Protein 1N00 (pdb70)

InterPro domains:
  IPR001464 Annexin [PR00196] (24-46)
  IPR001464 Annexin [PR00196] (64-80)
  IPR001464 Annexin [PR00196] (91-112)
  IPR001464 Annexin [PR00196] (253-273)
  IPR001464 Annexin [PR00196] (297-310)
  IPR009118 Annexin D, plant [PR01814] (118-132)
  IPR009118 Annexin D, plant [PR01814] (160-180)
  IPR009118 Annexin D, plant [PR01814] (225-243)
  IPR018252 Annexin repeat, conserved site [PS00223] (257-309)
  IPR018502 Annexin repeat [PF00191] (15-78)
  IPR018502 Annexin repeat [PF00191] (87-151)
  IPR018502 Annexin repeat [PF00191] (170-230)
  IPR018502 Annexin repeat [PF00191] (244-309)
  IPR018502 Annexin repeat [PS51897] (10-81)
  IPR018502 Annexin repeat [PS51897] (82-153)
  IPR018502 Annexin repeat [PS51897] (165-236)
  IPR018502 Annexin repeat [PS51897] (240-311)
  IPR018502 Annexin repeat [SM00335] (27-79)
  IPR018502 Annexin repeat [SM00335] (99-151)
  IPR018502 Annexin repeat [SM00335] (182-230)

Structure (mmCIF, N/CA/C/O backbone):
data_1N00
#
_entry.id   1N00
#
_cell.length_a   61.049
_cell.length_b   61.049
_cell.length_c   215.355
_cell.angle_alpha   90.00
_cell.angle_beta   90.00
_cell.angle_gamma   120.00
#
_symmetry.space_group_name_H-M   'P 31 1 2'
#
loop_
_entity.id
_entity.type
_entity.pdbx_description
1 polymer 'annexin Gh1'
2 non-polymer 'SULFATE ION'
3 water water
#
loop_
_atom_site.group_PDB
_atom_site.id
_atom_site.type_symbol
_atom_site.label_atom_id
_atom_site.label_alt_id
_atom_site.label_comp_id
_atom_site.label_asym_id
_atom_site.label_entity_id
_atom_site.label_seq_id
_atom_site.pdbx_PDB_ins_code
_atom_site.Cartn_x
_atom_site.Cartn_y
_atom_site.Cartn_z
_atom_site.occupancy
_atom_site.B_iso_or_equiv
_atom_site.auth_seq_id
_atom_site.auth_comp_id
_atom_site.auth_asym_id
_atom_site.auth_atom_id
_atom_site.pdbx_PDB_model_num
ATOM 1 N N . HIS A 1 4 ? 60.294 2.310 38.890 1.00 90.81 4 HIS A N 1
ATOM 2 C CA . HIS A 1 4 ? 59.187 2.644 37.940 1.00 90.47 4 HIS A CA 1
ATOM 3 C C . HIS A 1 4 ? 57.880 3.185 38.581 1.00 88.65 4 HIS A C 1
ATOM 4 O O . HIS A 1 4 ? 57.304 4.161 38.072 1.00 89.34 4 HIS A O 1
ATOM 11 N N . HIS A 1 5 ? 57.416 2.587 39.684 1.00 84.86 5 HIS A N 1
ATOM 12 C CA . HIS A 1 5 ? 56.172 3.064 40.292 1.00 79.69 5 HIS A CA 1
ATOM 13 C C . HIS A 1 5 ? 56.284 4.373 41.066 1.00 74.80 5 HIS A C 1
ATOM 14 O O . HIS A 1 5 ? 57.302 4.666 41.702 1.00 71.62 5 HIS A O 1
ATOM 21 N N . HIS A 1 6 ? 55.198 5.142 41.008 1.00 68.07 6 HIS A N 1
ATOM 22 C CA . HIS A 1 6 ? 55.125 6.465 41.617 1.00 63.80 6 HIS A CA 1
ATOM 23 C C . HIS A 1 6 ? 54.480 6.585 43.019 1.00 60.02 6 HIS A C 1
ATOM 24 O O . HIS A 1 6 ? 54.533 7.661 43.619 1.00 57.56 6 HIS A O 1
ATOM 31 N N . ALA A 1 7 ? 53.872 5.502 43.519 1.00 53.83 7 ALA A N 1
ATOM 32 C CA . ALA A 1 7 ? 53.214 5.518 44.830 1.00 52.87 7 ALA A CA 1
ATOM 33 C C . ALA A 1 7 ? 54.190 5.097 45.940 1.00 52.74 7 ALA A C 1
ATOM 34 O O . ALA A 1 7 ? 55.179 4.400 45.657 1.00 50.56 7 ALA A O 1
ATOM 36 N N . THR A 1 8 ? 53.930 5.515 47.184 1.00 46.01 8 THR A N 1
ATOM 37 C CA . THR A 1 8 ? 54.815 5.125 48.268 1.00 44.55 8 THR A CA 1
ATOM 38 C C . THR A 1 8 ? 54.229 4.057 49.138 1.00 46.41 8 THR A C 1
ATOM 39 O O . THR A 1 8 ? 54.959 3.412 49.909 1.00 44.60 8 THR A O 1
ATOM 43 N N . LEU A 1 9 ? 52.909 3.881 49.087 1.00 45.79 9 LEU A N 1
ATOM 44 C CA . LEU A 1 9 ? 52.336 2.829 49.909 1.00 45.24 9 LEU A CA 1
ATOM 45 C C . LEU A 1 9 ? 53.101 1.519 49.660 1.00 45.39 9 LEU A C 1
ATOM 46 O O . LEU A 1 9 ? 53.497 1.224 48.540 1.00 44.90 9 LEU A O 1
ATOM 51 N N . THR A 1 10 ? 53.322 0.742 50.702 1.00 46.16 10 THR A N 1
ATOM 52 C CA . THR A 1 10 ? 53.989 -0.539 50.541 1.00 49.95 10 THR A CA 1
ATOM 53 C C . THR A 1 10 ? 53.037 -1.549 51.139 1.00 53.40 10 THR A C 1
ATOM 54 O O . THR A 1 10 ? 52.521 -1.337 52.240 1.00 54.81 10 THR A O 1
ATOM 58 N N . VAL A 1 11 ? 52.801 -2.636 50.408 1.00 54.62 11 VAL A N 1
ATOM 59 C CA . VAL A 1 11 ? 51.922 -3.702 50.834 1.00 59.76 11 VAL A CA 1
ATOM 60 C C . VAL A 1 11 ? 52.727 -4.994 51.016 1.00 63.72 11 VAL A C 1
ATOM 61 O O . VAL A 1 11 ? 53.676 -5.256 50.273 1.00 69.15 11 VAL A O 1
ATOM 65 N N . PRO A 1 12 ? 52.360 -5.833 51.994 1.00 65.75 12 PRO A N 1
ATOM 66 C CA . PRO A 1 12 ? 53.161 -7.055 52.127 1.00 68.29 12 PRO A CA 1
ATOM 67 C C . PRO A 1 12 ? 53.001 -7.952 50.905 1.00 71.10 12 PRO A C 1
ATOM 68 O O . PRO A 1 12 ? 51.920 -8.014 50.311 1.00 70.05 12 PRO A O 1
ATOM 72 N N . THR A 1 13 ? 54.077 -8.635 50.526 1.00 73.06 13 THR A N 1
ATOM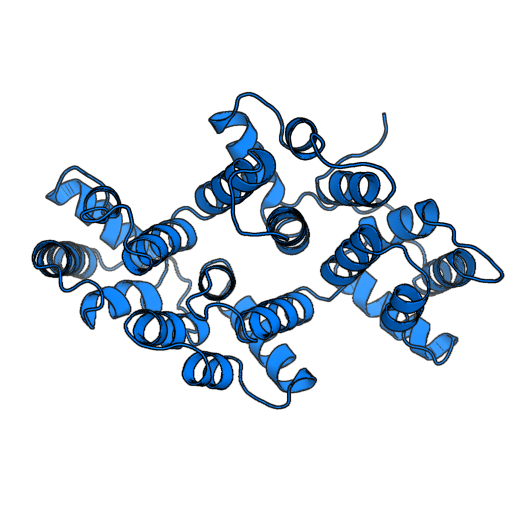 73 C CA . THR A 1 13 ? 54.003 -9.537 49.395 1.00 75.28 13 THR A CA 1
ATOM 74 C C . THR A 1 13 ? 52.876 -10.532 49.699 1.00 74.63 13 THR A C 1
ATOM 75 O O . THR A 1 13 ? 52.178 -10.972 48.798 1.00 75.55 13 THR A O 1
ATOM 79 N N . THR A 1 14 ? 52.667 -10.844 50.975 1.00 74.77 14 THR A N 1
ATOM 80 C CA . THR A 1 14 ? 51.583 -11.749 51.376 1.00 75.38 14 THR A CA 1
ATOM 81 C C . THR A 1 14 ? 50.578 -10.950 52.176 1.00 75.01 14 THR A C 1
ATOM 82 O O . THR A 1 14 ? 50.979 -10.267 53.108 1.00 78.81 14 THR A O 1
ATOM 86 N N . VAL A 1 15 ? 49.289 -11.041 51.854 1.00 73.47 15 VAL A N 1
ATOM 87 C CA . VAL A 1 15 ? 48.272 -10.274 52.592 1.00 72.65 15 VAL A CA 1
ATOM 88 C C . VAL A 1 15 ? 47.302 -11.157 53.391 1.00 73.16 15 VAL A C 1
ATOM 89 O O . VAL A 1 15 ? 46.599 -11.984 52.816 1.00 76.00 15 VAL A O 1
ATOM 93 N N . PRO A 1 16 ? 47.239 -10.974 54.728 1.00 72.43 16 PRO A N 1
ATOM 94 C CA . PRO A 1 16 ? 46.375 -11.723 55.660 1.00 69.85 16 PRO A CA 1
ATOM 95 C C . PRO A 1 16 ? 44.895 -11.616 55.370 1.00 70.92 16 PRO A C 1
ATOM 96 O O . PRO A 1 16 ? 44.441 -10.618 54.811 1.00 72.34 16 PRO A O 1
ATOM 100 N N . SER A 1 17 ? 44.125 -12.624 55.769 1.00 69.43 17 SER A N 1
ATOM 101 C CA . SER A 1 17 ? 42.695 -12.589 55.484 1.00 68.63 17 SER A CA 1
ATOM 102 C C . SER A 1 17 ? 42.072 -11.387 56.133 1.00 68.98 17 SER A C 1
ATOM 103 O O . SER A 1 17 ? 42.417 -11.032 57.258 1.00 69.55 17 SER A O 1
ATOM 106 N N . VAL A 1 18 ? 41.164 -10.744 55.422 1.00 66.02 18 VAL A N 1
ATOM 107 C CA . VAL A 1 18 ? 40.502 -9.594 55.986 1.00 67.54 18 VAL A CA 1
ATOM 108 C C . VAL A 1 18 ? 39.984 -9.972 57.399 1.00 68.75 18 VAL A C 1
ATOM 109 O O . VAL A 1 18 ? 40.014 -9.171 58.338 1.00 68.16 18 VAL A O 1
ATOM 113 N N . SER A 1 19 ? 39.526 -11.208 57.544 1.00 69.52 19 SER A N 1
ATOM 114 C CA . SER A 1 19 ? 39.003 -11.690 58.825 1.00 70.52 19 SER A CA 1
ATOM 115 C C . SER A 1 19 ? 40.075 -11.588 59.918 1.00 67.85 19 SER A C 1
ATOM 116 O O . SER A 1 19 ? 39.792 -11.275 61.067 1.00 67.29 19 SER A O 1
ATOM 119 N N . GLU A 1 20 ? 41.309 -11.868 59.532 1.00 66.54 20 GLU A N 1
ATOM 120 C CA . GLU A 1 20 ? 42.445 -11.815 60.436 1.00 66.86 20 GLU A CA 1
ATOM 121 C C . GLU A 1 20 ? 42.765 -10.350 60.786 1.00 64.00 20 GLU A C 1
ATOM 122 O O . GLU A 1 20 ? 42.950 -10.011 61.958 1.00 61.86 20 GLU A O 1
ATOM 128 N N . ASP A 1 21 ? 42.812 -9.489 59.768 1.00 59.23 21 ASP A N 1
ATOM 129 C CA . ASP A 1 21 ? 43.082 -8.076 59.990 1.00 57.65 21 ASP A CA 1
ATOM 130 C C . ASP A 1 21 ? 42.073 -7.556 60.994 1.00 56.45 21 ASP A C 1
ATOM 131 O O . ASP A 1 21 ? 42.430 -6.894 61.963 1.00 55.93 21 ASP A O 1
ATOM 136 N N . CYS A 1 22 ? 40.815 -7.891 60.772 1.00 55.39 22 CYS A N 1
ATOM 137 C CA . CYS A 1 22 ? 39.759 -7.454 61.653 1.00 58.46 22 CYS A CA 1
ATOM 138 C C . CYS A 1 22 ? 40.003 -7.921 63.081 1.00 59.82 22 CYS A C 1
ATOM 139 O O . CYS A 1 22 ? 39.792 -7.169 64.034 1.00 63.82 22 CYS A O 1
ATOM 142 N N . GLU A 1 23 ? 40.456 -9.160 63.221 1.00 57.84 23 GLU A N 1
ATOM 143 C CA . GLU A 1 23 ? 40.717 -9.725 64.525 1.00 55.67 23 GLU A CA 1
ATOM 144 C C . GLU A 1 23 ? 41.831 -8.947 65.208 1.00 54.17 23 GLU A C 1
ATOM 145 O O . GLU A 1 23 ? 41.709 -8.580 66.372 1.00 53.80 23 GLU A O 1
ATOM 147 N N . GLN A 1 24 ? 42.920 -8.706 64.488 1.00 52.06 24 GLN A N 1
ATOM 148 C CA . GLN A 1 24 ? 44.024 -7.959 65.045 1.00 51.97 24 GLN A CA 1
ATOM 149 C C . GLN A 1 24 ? 43.623 -6.501 65.317 1.00 51.56 24 GLN A C 1
ATOM 150 O O . GLN A 1 24 ? 43.947 -5.923 66.360 1.00 48.70 24 GLN A O 1
ATOM 156 N N . LEU A 1 25 ? 42.889 -5.906 64.390 1.00 50.38 25 LEU A N 1
ATOM 157 C CA . LEU A 1 25 ? 42.442 -4.536 64.611 1.00 51.00 25 LEU A CA 1
ATOM 158 C C . LEU A 1 25 ? 41.518 -4.441 65.831 1.00 50.55 25 LEU A C 1
ATOM 159 O O . LEU A 1 25 ? 41.712 -3.581 66.691 1.00 52.42 25 LEU A O 1
ATOM 164 N N . ARG A 1 26 ? 40.509 -5.297 65.922 1.00 53.41 26 ARG A N 1
ATOM 165 C CA . ARG A 1 26 ? 39.612 -5.237 67.084 1.00 55.53 26 ARG A CA 1
ATOM 166 C C . ARG A 1 26 ? 40.435 -5.385 68.381 1.00 56.72 26 ARG A C 1
ATOM 167 O O . ARG A 1 26 ? 40.142 -4.751 69.393 1.00 56.47 26 ARG A O 1
ATOM 175 N N . LYS A 1 27 ? 41.466 -6.223 68.325 1.00 53.42 27 LYS A N 1
ATOM 176 C CA . LYS A 1 27 ? 42.308 -6.475 69.477 1.00 53.92 27 LYS A CA 1
ATOM 177 C C . LYS A 1 27 ? 43.114 -5.227 69.877 1.00 52.20 27 LYS A C 1
ATOM 178 O O . LYS A 1 27 ? 43.304 -4.942 71.045 1.00 53.19 27 LYS A O 1
ATOM 184 N N . ALA A 1 28 ? 43.590 -4.490 68.892 1.00 51.62 28 ALA A N 1
ATOM 185 C CA . ALA A 1 28 ? 44.385 -3.294 69.128 1.00 50.22 28 ALA A CA 1
ATOM 186 C C . ALA A 1 28 ? 43.680 -2.187 69.926 1.00 51.94 28 ALA A C 1
ATOM 187 O O . ALA A 1 28 ? 44.315 -1.211 70.388 1.00 49.55 28 ALA A O 1
ATOM 189 N N . PHE A 1 29 ? 42.371 -2.310 70.077 1.00 51.49 29 PHE A N 1
ATOM 190 C CA . PHE A 1 29 ? 41.684 -1.312 70.856 1.00 51.25 29 PHE A CA 1
ATOM 191 C C . PHE A 1 29 ? 40.626 -1.976 71.716 1.00 51.99 29 PHE A C 1
ATOM 192 O O . PHE A 1 29 ? 39.605 -1.406 72.030 1.00 52.87 29 PHE A O 1
ATOM 200 N N . SER A 1 30 ? 40.907 -3.210 72.109 1.00 52.57 30 SER A N 1
ATOM 201 C CA . SER A 1 30 ? 40.032 -3.963 73.008 1.00 53.81 30 SER A CA 1
ATOM 202 C C . SER A 1 30 ? 40.515 -3.629 74.430 1.00 55.37 30 SER A C 1
ATOM 203 O O . SER A 1 30 ? 41.606 -3.079 74.593 1.00 52.87 30 SER A O 1
ATOM 206 N N . GLY A 1 31 ? 39.716 -3.955 75.447 1.00 52.90 31 GLY A N 1
ATOM 207 C CA . GLY A 1 31 ? 40.131 -3.700 76.815 1.00 52.54 31 GLY A CA 1
ATOM 208 C C . GLY A 1 31 ? 40.423 -2.239 77.111 1.00 53.20 31 GLY A C 1
ATOM 209 O O . GLY A 1 31 ? 39.742 -1.339 76.627 1.00 53.13 31 GLY A O 1
ATOM 210 N N . TRP A 1 32 ? 41.429 -1.989 77.926 1.00 53.40 32 TRP A N 1
ATOM 211 C CA . TRP A 1 32 ? 41.777 -0.623 78.243 1.00 52.90 32 TRP A CA 1
ATOM 212 C C . TRP A 1 32 ? 43.098 -0.356 77.558 1.00 51.05 32 TRP A C 1
ATOM 213 O O . TRP A 1 32 ? 44.019 -1.182 77.618 1.00 43.62 32 TRP A O 1
ATOM 224 N N . GLY A 1 33 ? 43.192 0.818 76.939 1.00 45.14 33 GLY A N 1
ATOM 225 C CA . GLY A 1 33 ? 44.389 1.169 76.233 1.00 42.66 33 GLY A CA 1
ATOM 226 C C . GLY A 1 33 ? 44.274 0.754 74.775 1.00 43.09 33 GLY A C 1
ATOM 227 O O . GLY A 1 33 ? 43.312 0.081 74.353 1.00 41.02 33 GLY A O 1
ATOM 228 N N . THR A 1 34 ? 45.297 1.115 74.013 1.00 40.28 34 THR A N 1
ATOM 229 C CA . THR A 1 34 ? 45.337 0.837 72.601 1.00 41.17 34 THR A CA 1
ATOM 230 C C . THR A 1 34 ? 46.702 0.394 72.143 1.00 47.94 34 THR A C 1
ATOM 231 O O . THR A 1 34 ? 47.712 0.693 72.796 1.00 46.89 34 THR A O 1
ATOM 235 N N . ASN A 1 35 ? 46.737 -0.343 71.034 1.00 49.15 35 ASN A N 1
ATOM 236 C CA . ASN A 1 35 ? 48.015 -0.803 70.469 1.00 49.02 35 ASN A CA 1
ATOM 237 C C . ASN A 1 35 ? 48.140 -0.109 69.110 1.00 47.95 35 ASN A C 1
ATOM 238 O O . ASN A 1 35 ? 47.702 -0.647 68.059 1.00 46.86 35 ASN A O 1
ATOM 243 N N . GLU A 1 36 ? 48.704 1.094 69.132 1.00 43.95 36 GLU A N 1
ATOM 244 C CA . GLU A 1 36 ? 48.865 1.884 67.912 1.00 43.83 36 GLU A CA 1
ATOM 245 C C . GLU A 1 36 ? 49.846 1.229 66.885 1.00 45.30 36 GLU A C 1
ATOM 246 O O . GLU A 1 36 ? 49.678 1.350 65.669 1.00 42.83 36 GLU A O 1
ATOM 252 N N . GLY A 1 37 ? 50.867 0.535 67.367 1.00 42.79 37 GLY A N 1
ATOM 253 C CA . GLY A 1 37 ? 51.813 -0.069 66.436 1.00 42.86 37 GLY A CA 1
ATOM 254 C C . GLY A 1 37 ? 51.109 -1.089 65.565 1.00 43.50 37 GLY A C 1
ATOM 255 O O . GLY A 1 37 ? 51.411 -1.220 64.380 1.00 43.07 37 GLY A O 1
ATOM 256 N N . LEU A 1 38 ? 50.155 -1.810 66.148 1.00 43.22 38 LEU A N 1
ATOM 257 C CA . LEU A 1 38 ? 49.439 -2.814 65.375 1.00 44.61 38 LEU A CA 1
ATOM 258 C C . LEU A 1 38 ? 48.490 -2.172 64.325 1.00 47.53 38 LEU A C 1
ATOM 259 O O . LEU A 1 38 ? 48.429 -2.622 63.163 1.00 51.15 38 LEU A O 1
ATOM 264 N N . ILE A 1 39 ? 47.795 -1.109 64.711 1.00 42.41 39 ILE A N 1
ATOM 265 C CA . ILE A 1 39 ? 46.897 -0.406 63.797 1.00 42.32 39 ILE A CA 1
ATOM 266 C C . ILE A 1 39 ? 47.674 0.177 62.603 1.00 44.54 39 ILE A C 1
ATOM 267 O O . ILE A 1 39 ? 47.242 0.064 61.451 1.00 44.07 39 ILE A O 1
ATOM 272 N N . ILE A 1 40 ? 48.821 0.790 62.888 1.00 44.41 40 ILE A N 1
ATOM 273 C CA . ILE A 1 40 ? 49.678 1.379 61.872 1.00 44.36 40 ILE A CA 1
ATOM 274 C C . ILE A 1 40 ? 50.177 0.316 60.913 1.00 45.44 40 ILE A C 1
ATOM 275 O O . ILE A 1 40 ? 50.198 0.496 59.699 1.00 46.52 40 ILE A O 1
ATOM 280 N N . ASP A 1 41 ? 50.596 -0.793 61.483 1.00 49.84 41 ASP A N 1
ATOM 281 C CA . ASP A 1 41 ? 5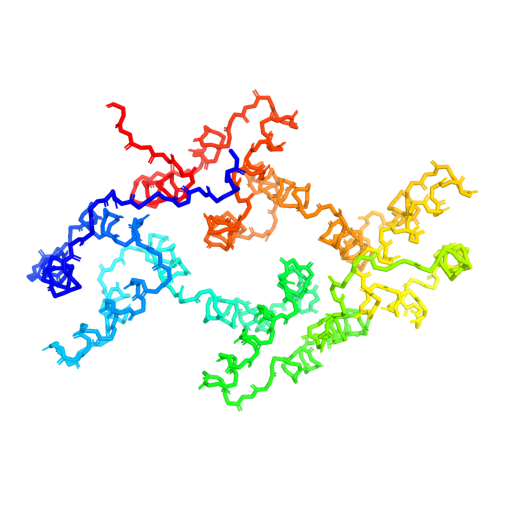1.131 -1.901 60.724 1.00 49.59 41 ASP A CA 1
ATOM 282 C C . ASP A 1 41 ? 50.170 -2.552 59.748 1.00 47.07 41 ASP A C 1
ATOM 283 O O . ASP A 1 41 ? 50.577 -2.897 58.664 1.00 45.04 41 ASP A O 1
ATOM 288 N N . ILE A 1 42 ? 48.917 -2.738 60.155 1.00 46.60 42 ILE A N 1
ATOM 289 C CA . ILE A 1 42 ? 47.900 -3.289 59.283 1.00 44.95 42 ILE A CA 1
ATOM 290 C C . ILE A 1 42 ? 47.380 -2.192 58.312 1.00 46.21 42 ILE A C 1
ATOM 291 O O . ILE A 1 42 ? 47.639 -2.268 57.110 1.00 47.87 42 ILE A O 1
ATOM 296 N N . LEU A 1 43 ? 46.693 -1.162 58.821 1.00 45.66 43 LEU A N 1
ATOM 297 C CA . LEU A 1 43 ? 46.168 -0.102 57.937 1.00 44.87 43 LEU A CA 1
ATOM 298 C C . LEU A 1 43 ? 47.172 0.677 57.071 1.00 47.29 43 LEU A C 1
ATOM 299 O O . LEU A 1 43 ? 46.839 1.070 55.941 1.00 50.68 43 LEU A O 1
ATOM 304 N N . GLY A 1 44 ? 48.374 0.940 57.585 1.00 45.35 44 GLY A N 1
ATOM 305 C CA . GLY A 1 44 ? 49.365 1.661 56.806 1.00 42.04 44 GLY A CA 1
ATOM 306 C C . GLY A 1 44 ? 49.951 0.856 55.639 1.00 44.95 44 GLY A C 1
ATOM 307 O O . GLY A 1 44 ? 50.724 1.376 54.821 1.00 41.54 44 GLY A O 1
ATOM 308 N N . HIS A 1 45 ? 49.575 -0.419 55.547 1.00 45.78 45 HIS A N 1
ATOM 309 C CA . HIS A 1 45 ? 50.074 -1.301 54.484 1.00 44.51 45 HIS A CA 1
ATOM 310 C C . HIS A 1 45 ? 48.994 -2.085 53.740 1.00 47.86 45 HIS A C 1
ATOM 311 O O . HIS A 1 45 ? 49.200 -3.243 53.388 1.00 44.27 45 HIS A O 1
ATOM 318 N N . ARG A 1 46 ? 47.841 -1.443 53.531 1.00 48.93 46 ARG A N 1
ATOM 319 C CA . ARG A 1 46 ? 46.701 -2.025 52.838 1.00 47.51 46 ARG A CA 1
ATOM 320 C C . ARG A 1 46 ? 46.186 -0.985 51.848 1.00 48.24 46 ARG A C 1
ATOM 321 O O . ARG A 1 46 ? 46.097 0.219 52.172 1.00 46.47 46 ARG A O 1
ATOM 329 N N . ASN A 1 47 ? 45.862 -1.449 50.640 1.00 44.00 47 ASN A N 1
ATOM 330 C CA . ASN A 1 47 ? 45.372 -0.558 49.601 1.00 43.75 47 ASN A CA 1
ATOM 331 C C . ASN A 1 47 ? 43.902 -0.246 49.790 1.00 41.51 47 ASN A C 1
ATOM 332 O O . ASN A 1 47 ? 43.265 -0.770 50.681 1.00 39.70 47 ASN A O 1
ATOM 337 N N . ALA A 1 48 ? 43.361 0.626 48.945 1.00 47.19 48 ALA A N 1
ATOM 338 C CA . ALA A 1 48 ? 41.957 0.998 49.087 1.00 43.89 48 ALA A CA 1
ATOM 339 C C . ALA A 1 48 ? 41.044 -0.203 49.105 1.00 45.46 48 ALA A C 1
ATOM 340 O O . ALA A 1 48 ? 40.201 -0.339 50.009 1.00 45.68 48 ALA A O 1
ATOM 342 N N . GLU A 1 49 ? 41.198 -1.101 48.138 1.00 47.05 49 GLU A N 1
ATOM 343 C CA . GLU A 1 49 ? 40.303 -2.249 48.123 1.00 49.04 49 GLU A CA 1
ATOM 344 C C . GLU A 1 49 ? 40.381 -3.011 49.420 1.00 47.00 49 GLU A C 1
ATOM 345 O O . GLU A 1 49 ? 39.355 -3.338 50.026 1.00 49.20 49 GLU A O 1
ATOM 351 N N . GLN A 1 50 ? 41.598 -3.299 49.862 1.00 50.08 50 GLN A N 1
ATOM 352 C CA . GLN A 1 50 ? 41.760 -4.040 51.106 1.00 50.46 50 GLN A CA 1
ATOM 353 C C . GLN A 1 50 ? 41.126 -3.295 52.280 1.00 50.19 50 GLN A C 1
ATOM 354 O O . GLN A 1 50 ? 40.394 -3.883 53.097 1.00 52.76 50 GLN A O 1
ATOM 360 N N . ARG A 1 51 ? 41.353 -1.988 52.330 1.00 49.31 51 ARG A N 1
ATOM 361 C CA . ARG A 1 51 ? 40.821 -1.194 53.428 1.00 49.09 51 ARG A CA 1
ATOM 362 C C . ARG A 1 51 ? 39.320 -1.184 53.405 1.00 48.77 51 ARG A C 1
ATOM 363 O O . ARG A 1 51 ? 38.659 -1.235 54.440 1.00 49.40 51 ARG A O 1
ATOM 371 N N . ASN A 1 52 ? 38.757 -1.093 52.215 1.00 50.98 52 ASN A N 1
ATOM 372 C CA . ASN A 1 52 ? 37.308 -1.113 52.136 1.00 50.77 52 ASN A CA 1
ATOM 373 C C . ASN A 1 52 ? 36.804 -2.490 52.593 1.00 48.46 52 ASN A C 1
ATOM 374 O O . ASN A 1 52 ? 35.843 -2.589 53.335 1.00 49.71 52 ASN A O 1
ATOM 379 N N . LEU A 1 53 ? 37.458 -3.560 52.172 1.00 53.06 53 LEU A N 1
ATOM 380 C CA . LEU A 1 53 ? 36.969 -4.888 52.577 1.00 53.50 53 LEU A CA 1
ATOM 381 C C . LEU A 1 53 ? 37.049 -4.988 54.092 1.00 53.34 53 LEU A C 1
ATOM 382 O O . LEU A 1 53 ? 36.110 -5.422 54.750 1.00 53.41 53 LEU A O 1
ATOM 387 N N . ILE A 1 54 ? 38.167 -4.539 54.644 1.00 52.78 54 ILE A N 1
ATOM 388 C CA . ILE A 1 54 ? 38.352 -4.608 56.081 1.00 54.66 54 ILE A CA 1
ATOM 389 C C . ILE A 1 54 ? 37.227 -3.927 56.832 1.00 53.72 54 ILE A C 1
ATOM 390 O O . ILE A 1 54 ? 36.667 -4.510 57.760 1.00 54.21 54 ILE A O 1
ATOM 395 N N . ARG A 1 55 ? 36.897 -2.703 56.434 1.00 52.31 55 ARG A N 1
ATOM 396 C CA . ARG A 1 55 ? 35.831 -1.972 57.100 1.00 52.31 55 ARG A CA 1
ATOM 397 C C . ARG A 1 55 ? 34.493 -2.712 56.989 1.00 55.10 55 ARG A C 1
ATOM 398 O O . ARG A 1 55 ? 33.739 -2.805 57.959 1.00 53.33 55 ARG A O 1
ATOM 406 N N . LYS A 1 56 ? 34.213 -3.252 55.806 1.00 56.39 56 LYS A N 1
ATOM 407 C CA . LYS A 1 56 ? 32.975 -4.005 55.570 1.00 60.59 56 LYS A CA 1
ATOM 408 C C . LYS A 1 56 ? 32.959 -5.325 56.381 1.00 59.19 56 LYS A C 1
ATOM 409 O O . LYS A 1 56 ? 31.972 -5.648 57.031 1.00 59.15 56 LYS A O 1
ATOM 415 N N . THR A 1 57 ? 34.046 -6.085 56.343 1.00 57.27 57 THR A N 1
ATOM 416 C CA . THR A 1 57 ? 34.097 -7.317 57.112 1.00 60.82 57 THR A CA 1
ATOM 417 C C . THR A 1 57 ? 33.942 -7.015 58.638 1.00 63.61 57 THR A C 1
ATOM 418 O O . THR A 1 57 ? 33.313 -7.776 59.381 1.00 62.28 57 THR A O 1
ATOM 422 N N . TYR A 1 58 ? 34.512 -5.893 59.084 1.00 63.12 58 TYR A N 1
ATOM 423 C CA . TYR A 1 58 ? 34.472 -5.503 60.478 1.00 61.98 58 TYR A CA 1
ATOM 424 C C . TYR A 1 58 ? 33.066 -5.273 60.962 1.00 63.34 58 TYR A C 1
ATOM 425 O O . TYR A 1 58 ? 32.631 -5.852 61.955 1.00 61.71 58 TYR A O 1
ATOM 434 N N . ALA A 1 59 ? 32.367 -4.377 60.278 1.00 65.86 59 ALA A N 1
ATOM 435 C CA . ALA A 1 59 ? 31.002 -4.044 60.641 1.00 66.86 59 ALA A CA 1
ATOM 436 C C . ALA A 1 59 ? 30.091 -5.268 60.610 1.00 68.20 59 ALA A C 1
ATOM 437 O O . ALA A 1 59 ? 29.143 -5.365 61.399 1.00 69.16 59 ALA A O 1
ATOM 439 N N . GLU A 1 60 ? 30.381 -6.199 59.706 1.00 70.04 60 GLU A N 1
ATOM 440 C CA . GLU A 1 60 ? 29.596 -7.430 59.596 1.00 72.31 60 GLU A CA 1
ATOM 441 C C . GLU A 1 60 ? 29.893 -8.285 60.812 1.00 73.79 60 GLU A C 1
ATOM 442 O O . GLU A 1 60 ? 28.986 -8.730 61.523 1.00 75.69 60 GLU A O 1
ATOM 448 N N . THR A 1 61 ? 31.178 -8.516 61.042 1.00 74.07 61 THR A N 1
ATOM 449 C CA . THR A 1 61 ? 31.599 -9.330 62.158 1.00 73.12 61 THR A CA 1
ATOM 450 C C . THR A 1 61 ? 31.222 -8.759 63.506 1.00 73.04 61 THR A C 1
ATOM 451 O O . THR A 1 61 ? 30.638 -9.454 64.334 1.00 76.03 61 THR A O 1
ATOM 455 N N . TYR A 1 62 ? 31.548 -7.496 63.740 1.00 71.96 62 TYR A N 1
ATOM 456 C CA . TYR A 1 62 ? 31.297 -6.906 65.050 1.00 70.01 62 TYR A CA 1
ATOM 457 C C . TYR A 1 62 ? 30.100 -5.976 65.204 1.00 70.11 62 TYR A C 1
ATOM 458 O O . TYR A 1 62 ? 29.834 -5.501 66.292 1.00 69.22 62 TYR A O 1
ATOM 467 N N . GLY A 1 63 ? 29.381 -5.720 64.117 1.00 72.01 63 GLY A N 1
ATOM 468 C CA . GLY A 1 63 ? 28.215 -4.850 64.190 1.00 71.06 63 GLY A CA 1
ATOM 469 C C . GLY A 1 63 ? 28.511 -3.396 64.499 1.00 71.51 63 GLY A C 1
ATOM 470 O O . GLY A 1 63 ? 27.605 -2.617 64.788 1.00 70.98 63 GLY A O 1
ATOM 471 N N . GLU A 1 64 ? 29.778 -3.016 64.404 1.00 70.84 64 GLU A N 1
ATOM 472 C CA . GLU A 1 64 ? 30.195 -1.648 64.703 1.00 70.29 64 GLU A CA 1
ATOM 473 C C . GLU A 1 64 ? 31.078 -1.102 63.595 1.00 65.47 64 GLU A C 1
ATOM 474 O O . GLU A 1 64 ? 31.820 -1.840 62.961 1.00 65.01 64 GLU A O 1
ATOM 480 N N . ASP A 1 65 ? 31.000 0.198 63.376 1.00 60.98 65 ASP A N 1
ATOM 481 C CA . ASP A 1 65 ? 31.804 0.831 62.343 1.00 58.07 65 ASP A CA 1
ATOM 482 C C . ASP A 1 65 ? 33.241 0.999 62.847 1.00 55.41 65 ASP A C 1
ATOM 483 O O . ASP A 1 65 ? 33.496 1.660 63.850 1.00 57.24 65 ASP A O 1
ATOM 488 N N . LEU A 1 66 ? 34.168 0.389 62.130 1.00 54.69 66 LEU A N 1
ATOM 489 C CA . LEU A 1 66 ? 35.586 0.404 62.475 1.00 54.84 66 LEU A CA 1
ATOM 490 C C . LEU A 1 66 ? 36.206 1.805 62.639 1.00 52.92 66 LEU A C 1
ATOM 491 O O . LEU A 1 66 ? 36.906 2.057 63.621 1.00 47.84 66 LEU A O 1
ATOM 496 N N . LEU A 1 67 ? 35.953 2.709 61.698 1.00 52.33 67 LEU A N 1
ATOM 497 C CA . LEU A 1 67 ? 36.520 4.051 61.780 1.00 50.82 67 LEU A CA 1
ATOM 498 C C . LEU A 1 67 ? 35.952 4.793 62.955 1.00 49.21 67 LEU A C 1
ATOM 499 O O . LEU A 1 67 ? 36.651 5.587 63.588 1.00 45.46 67 LEU A O 1
ATOM 504 N N . LYS A 1 68 ? 34.678 4.526 63.246 1.00 50.51 68 LYS A N 1
ATOM 505 C CA . LYS A 1 68 ? 34.011 5.164 64.359 1.00 48.16 68 LYS A CA 1
ATOM 506 C C . LYS A 1 68 ? 34.619 4.680 65.645 1.00 47.22 68 LYS A C 1
ATOM 507 O O . LYS A 1 68 ? 34.871 5.463 66.564 1.00 48.01 68 LYS A O 1
ATOM 513 N N . ALA A 1 69 ? 34.849 3.382 65.735 1.00 45.47 69 ALA A N 1
ATOM 514 C CA . ALA A 1 69 ? 35.471 2.853 66.925 1.00 45.85 69 ALA A CA 1
ATOM 515 C C . ALA A 1 69 ? 36.801 3.598 67.139 1.00 49.65 69 ALA A C 1
ATOM 516 O O . ALA A 1 69 ? 37.072 4.202 68.201 1.00 51.95 69 ALA A O 1
ATOM 518 N N . LEU A 1 70 ? 37.622 3.564 66.107 1.00 44.76 70 LEU A N 1
ATOM 519 C CA . LEU A 1 70 ? 38.917 4.199 66.173 1.00 47.51 70 LEU A CA 1
ATOM 520 C C . LEU A 1 70 ? 38.873 5.658 66.615 1.00 46.57 70 LEU A C 1
ATOM 521 O O . LEU A 1 70 ? 39.744 6.113 67.337 1.00 42.74 70 LEU A O 1
ATOM 526 N N . ASP A 1 71 ? 37.879 6.397 66.155 1.00 46.39 71 ASP A N 1
ATOM 527 C CA . ASP A 1 71 ? 37.792 7.788 66.537 1.00 50.45 71 ASP A CA 1
ATOM 528 C C . ASP A 1 71 ? 37.479 7.954 68.015 1.00 51.95 71 ASP A C 1
ATOM 529 O O . ASP A 1 71 ? 37.754 8.994 68.595 1.00 54.03 71 ASP A O 1
ATOM 534 N N . LYS A 1 72 ? 36.909 6.933 68.643 1.00 50.12 72 LYS A N 1
ATOM 535 C CA . LYS A 1 72 ? 36.642 7.048 70.068 1.00 52.67 72 LYS A CA 1
ATOM 536 C C . LYS A 1 72 ? 37.846 6.648 70.919 1.00 51.12 72 LYS A C 1
ATOM 537 O O . LYS A 1 72 ? 37.887 6.919 72.095 1.00 52.74 72 LYS A O 1
ATOM 543 N N . GLU A 1 73 ? 38.833 6.009 70.322 1.00 50.79 73 GLU A N 1
ATOM 544 C CA . GLU A 1 73 ? 39.974 5.493 71.081 1.00 48.61 73 GLU A CA 1
ATOM 545 C C . GLU A 1 73 ? 41.338 6.170 70.936 1.00 45.81 73 GLU A C 1
ATOM 546 O O . GLU A 1 73 ? 42.134 6.227 71.886 1.00 45.36 73 GLU A O 1
ATOM 552 N N . LEU A 1 74 ? 41.592 6.731 69.767 1.00 42.31 74 LEU A N 1
ATOM 553 C CA . LEU A 1 74 ? 42.924 7.243 69.472 1.00 39.84 74 LEU A CA 1
ATOM 554 C C . LEU A 1 74 ? 43.285 8.657 69.815 1.00 39.65 74 LEU A C 1
ATOM 555 O O . LEU A 1 74 ? 42.406 9.499 70.003 1.00 40.49 74 LEU A O 1
ATOM 560 N N . SER A 1 75 ? 44.589 8.933 69.861 1.00 37.51 7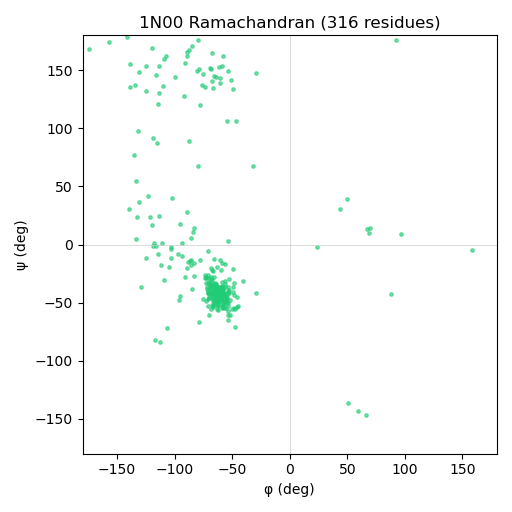5 SER A N 1
ATOM 561 C CA . SER A 1 75 ? 45.036 10.304 70.129 1.00 39.27 75 SER A CA 1
ATOM 562 C C . SER A 1 75 ? 44.718 11.228 68.944 1.00 39.57 75 SER A C 1
ATOM 563 O O . SER A 1 75 ? 44.713 10.803 67.776 1.00 41.76 75 SER A O 1
ATOM 566 N N . ASN A 1 76 ? 44.516 12.502 69.235 1.00 41.60 76 ASN A N 1
ATOM 567 C CA . ASN A 1 76 ? 44.096 13.482 68.210 1.00 42.03 76 ASN A CA 1
ATOM 568 C C . ASN A 1 76 ? 44.788 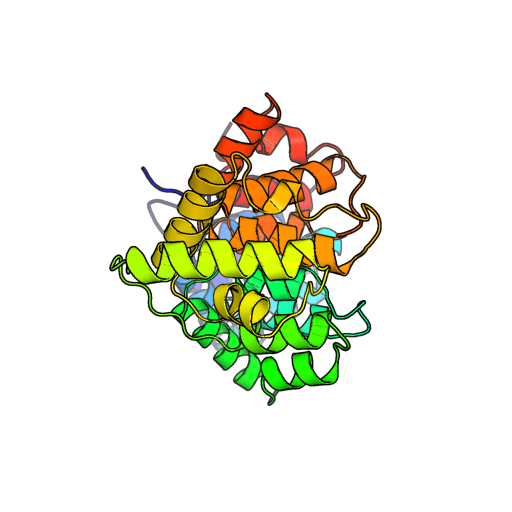13.564 66.860 1.00 40.51 76 ASN A C 1
ATOM 569 O O . ASN A 1 76 ? 44.186 13.233 65.845 1.00 41.12 76 ASN A O 1
ATOM 574 N N . ASP A 1 77 ? 46.024 14.052 66.825 1.00 40.47 77 ASP A N 1
ATOM 575 C CA . ASP A 1 77 ? 46.745 14.177 65.577 1.00 41.21 77 ASP A CA 1
ATOM 576 C C . ASP A 1 77 ? 46.813 12.807 64.882 1.00 42.19 77 ASP A C 1
ATOM 577 O O . ASP A 1 77 ? 46.541 12.697 63.696 1.00 40.86 77 ASP A O 1
ATOM 582 N N . PHE A 1 78 ? 47.119 11.751 65.640 1.00 41.83 78 PHE A N 1
ATOM 583 C CA . PHE A 1 78 ? 47.205 10.409 65.071 1.00 39.55 78 PHE A CA 1
ATOM 584 C C . PHE A 1 78 ? 45.885 9.912 64.445 1.00 40.23 78 PHE A C 1
ATOM 585 O O . PHE A 1 78 ? 45.879 9.362 63.333 1.00 42.15 78 PHE A O 1
ATOM 593 N N . GLU A 1 79 ? 44.782 10.084 65.170 1.00 38.43 79 GLU A N 1
ATOM 594 C CA . GLU A 1 79 ? 43.474 9.621 64.737 1.00 39.71 79 GLU A CA 1
ATOM 595 C C . GLU A 1 79 ? 43.075 10.281 63.407 1.00 38.43 79 GLU A C 1
ATOM 596 O O . GLU A 1 79 ? 42.500 9.641 62.521 1.00 35.97 79 GLU A O 1
ATOM 602 N N . ARG A 1 80 ? 43.373 11.566 63.298 1.00 35.32 80 ARG A N 1
ATOM 603 C CA . ARG A 1 80 ? 43.070 12.339 62.120 1.00 41.62 80 ARG A CA 1
ATOM 604 C C . ARG A 1 80 ? 43.860 11.821 60.899 1.00 42.57 80 ARG A C 1
ATOM 605 O O . ARG A 1 80 ? 43.336 11.788 59.800 1.00 43.02 80 ARG A O 1
ATOM 613 N N . LEU A 1 81 ? 45.098 11.401 61.115 1.00 40.18 81 LEU A N 1
ATOM 614 C CA . LEU A 1 81 ? 45.940 10.877 60.039 1.00 37.55 81 LEU A CA 1
ATOM 615 C C . LEU A 1 81 ? 45.393 9.476 59.657 1.00 40.54 81 LEU A C 1
ATOM 616 O O . LEU A 1 81 ? 45.250 9.149 58.469 1.00 37.16 81 LEU A O 1
ATOM 621 N N . VAL A 1 82 ? 45.159 8.645 60.668 1.00 35.90 82 VAL A N 1
ATOM 622 C CA . VAL A 1 82 ? 44.611 7.301 60.482 1.00 41.94 82 VAL A CA 1
ATOM 623 C C . VAL A 1 82 ? 43.275 7.363 59.762 1.00 43.12 82 VAL A C 1
ATOM 624 O O . VAL A 1 82 ? 43.048 6.611 58.839 1.00 45.84 82 VAL A O 1
ATOM 628 N N . LEU A 1 83 ? 42.374 8.242 60.193 1.00 45.88 83 LEU A N 1
ATOM 629 C CA . LEU A 1 83 ? 41.087 8.308 59.518 1.00 44.43 83 LEU A CA 1
ATOM 630 C C . LEU A 1 83 ? 41.165 8.890 58.105 1.00 42.13 83 LEU A C 1
ATOM 631 O O . LEU A 1 83 ? 40.588 8.313 57.179 1.00 43.53 83 LEU A O 1
ATOM 636 N N . LEU A 1 84 ? 41.878 9.990 57.913 1.00 38.90 84 LEU A N 1
ATOM 637 C CA . LEU A 1 84 ? 41.916 10.581 56.578 1.00 39.19 84 LEU A CA 1
ATOM 638 C C . LEU A 1 84 ? 42.578 9.599 55.620 1.00 42.60 84 LEU A C 1
ATOM 639 O O . LEU A 1 84 ? 42.191 9.507 54.468 1.00 41.41 84 LEU A O 1
ATOM 644 N N . TRP A 1 85 ? 43.574 8.851 56.110 1.00 42.71 85 TRP A N 1
ATOM 645 C CA . TRP A 1 85 ? 44.232 7.845 55.277 1.00 40.24 85 TRP A CA 1
ATOM 646 C C . TRP A 1 85 ? 43.345 6.639 54.964 1.00 41.21 85 TRP A C 1
ATOM 647 O O . TRP A 1 85 ? 43.303 6.158 53.828 1.00 35.88 85 TRP A O 1
ATOM 658 N N . ALA A 1 86 ? 42.672 6.141 55.995 1.00 39.68 86 ALA A N 1
ATOM 659 C CA . ALA A 1 86 ? 41.894 4.904 55.876 1.00 41.02 86 ALA A CA 1
ATOM 660 C C . ALA A 1 86 ? 40.772 4.883 54.848 1.00 38.62 86 ALA A C 1
ATOM 661 O O . ALA A 1 86 ? 40.491 3.854 54.220 1.00 33.22 86 ALA A O 1
ATOM 663 N N . LEU A 1 87 ? 40.116 6.028 54.726 1.00 36.15 87 LEU A N 1
ATOM 664 C CA . LEU A 1 87 ? 39.012 6.237 53.802 1.00 35.05 87 LEU A CA 1
ATOM 665 C C . LEU A 1 87 ? 39.361 5.862 52.352 1.00 39.99 87 LEU A C 1
ATOM 666 O O . LEU A 1 87 ? 40.553 5.936 51.899 1.00 32.86 87 LEU A O 1
ATOM 671 N N . ASP A 1 88 ? 38.342 5.421 51.614 1.00 35.68 88 ASP A N 1
ATOM 672 C CA . ASP A 1 88 ? 38.596 5.127 50.213 1.00 39.25 88 ASP A CA 1
ATOM 673 C C . ASP A 1 88 ? 38.958 6.460 49.610 1.00 36.52 88 ASP A C 1
ATOM 674 O O . ASP A 1 88 ? 38.383 7.444 50.003 1.00 37.95 88 ASP A O 1
ATOM 679 N N . PRO A 1 89 ? 39.896 6.507 48.630 1.00 37.01 89 PRO A N 1
ATOM 680 C CA . PRO A 1 89 ? 40.225 7.817 48.075 1.00 34.29 89 PRO A CA 1
ATOM 681 C C . PRO A 1 89 ? 39.046 8.677 47.674 1.00 37.59 89 PRO A C 1
ATOM 682 O O . PRO A 1 89 ? 39.114 9.860 47.834 1.00 29.98 89 PRO A O 1
ATOM 686 N N . ALA A 1 90 ? 37.948 8.091 47.210 1.00 36.18 90 ALA A N 1
ATOM 687 C CA . ALA A 1 90 ? 36.809 8.913 46.822 1.00 40.46 90 ALA A CA 1
ATOM 688 C C . ALA A 1 90 ? 36.151 9.520 48.083 1.00 38.17 90 ALA A C 1
ATOM 689 O O . ALA A 1 90 ? 35.802 10.747 48.115 1.00 35.83 90 ALA A O 1
ATOM 691 N N . GLU A 1 91 ? 36.035 8.709 49.132 1.00 36.95 91 GLU A N 1
ATOM 692 C CA . GLU A 1 91 ? 35.438 9.211 50.400 1.00 38.75 91 GLU A CA 1
ATOM 693 C C . GLU A 1 91 ? 36.300 10.300 51.017 1.00 40.49 91 GLU A C 1
ATOM 694 O O . GLU A 1 91 ? 35.774 11.307 51.510 1.00 35.13 91 GLU A O 1
ATOM 700 N N . ARG A 1 92 ? 37.623 10.084 50.966 1.00 39.23 92 ARG A N 1
ATOM 701 C CA . ARG A 1 92 ? 38.604 11.041 51.493 1.00 39.79 92 ARG A CA 1
ATOM 702 C C . ARG A 1 92 ? 38.408 12.400 50.819 1.00 37.36 92 ARG A C 1
ATOM 703 O O . ARG A 1 92 ? 38.324 13.409 51.510 1.00 36.35 92 ARG A O 1
ATOM 711 N N . ASP A 1 93 ? 38.386 12.421 49.470 1.00 32.91 93 ASP A N 1
ATOM 712 C CA . ASP A 1 93 ? 38.203 13.664 48.724 1.00 34.79 93 ASP A CA 1
ATOM 713 C C . ASP A 1 93 ? 36.885 14.346 49.120 1.00 31.88 93 ASP A C 1
ATOM 714 O O . ASP A 1 93 ? 36.854 15.534 49.441 1.00 34.97 93 ASP A O 1
ATOM 719 N N . ALA A 1 94 ? 35.794 13.591 49.025 1.00 32.09 94 ALA A N 1
ATOM 720 C CA . ALA A 1 94 ? 34.510 14.131 49.468 1.00 34.90 94 ALA A CA 1
ATOM 721 C C . ALA A 1 94 ? 34.715 14.819 50.815 1.00 32.75 94 ALA A C 1
ATOM 722 O O . ALA A 1 94 ? 34.397 15.984 50.966 1.00 33.32 94 ALA A O 1
ATOM 724 N N . LEU A 1 95 ? 35.307 14.129 51.790 1.00 37.64 95 LEU A N 1
ATOM 725 C CA . LEU A 1 95 ? 35.443 14.747 53.116 1.00 36.33 95 LEU A CA 1
ATOM 726 C C . LEU A 1 95 ? 36.271 16.009 53.144 1.00 40.02 95 LEU A C 1
ATOM 727 O O . LEU A 1 95 ? 35.894 16.988 53.804 1.00 38.77 95 LEU A O 1
ATOM 732 N N . LEU A 1 96 ? 37.402 16.028 52.409 1.00 40.77 96 LEU A N 1
ATOM 733 C CA . LEU A 1 96 ? 38.247 17.224 52.400 1.00 35.98 96 LEU A CA 1
ATOM 734 C C . LEU A 1 96 ? 37.547 18.381 51.685 1.00 35.72 96 LEU A C 1
ATOM 735 O O . LEU A 1 96 ? 37.768 19.568 52.006 1.00 36.92 96 LEU A O 1
ATOM 740 N N . ALA A 1 97 ? 36.797 18.057 50.623 1.00 34.41 97 ALA A N 1
ATOM 741 C CA . ALA A 1 97 ? 36.100 19.146 49.893 1.00 35.81 97 ALA A CA 1
ATOM 742 C C . ALA A 1 97 ? 34.992 19.713 50.796 1.00 30.60 97 ALA A C 1
ATOM 743 O O . ALA A 1 97 ? 34.702 20.883 50.806 1.00 37.41 97 ALA A O 1
ATOM 745 N N . ASN A 1 98 ? 34.373 18.857 51.563 1.00 35.53 98 ASN A N 1
ATOM 746 C CA . ASN A 1 98 ? 33.291 19.357 52.406 1.00 40.13 98 ASN A CA 1
ATOM 747 C C . ASN A 1 98 ? 33.855 20.318 53.450 1.00 45.16 98 ASN A C 1
ATOM 748 O O . ASN A 1 98 ? 33.362 21.447 53.588 1.00 43.89 98 ASN A O 1
ATOM 753 N N . GLU A 1 99 ? 34.911 19.880 54.151 1.00 44.92 99 GLU A N 1
ATOM 754 C CA . GLU A 1 99 ? 35.564 20.714 55.173 1.00 43.29 99 GLU A CA 1
ATOM 755 C C . GLU A 1 99 ? 35.954 22.034 54.591 1.00 41.94 99 GLU A C 1
ATOM 756 O O . GLU A 1 99 ? 35.848 23.075 55.223 1.00 44.45 99 GLU A O 1
ATOM 762 N N . ALA A 1 100 ? 36.438 21.992 53.364 1.00 44.16 100 ALA A N 1
ATOM 763 C CA . ALA A 1 100 ? 36.917 23.190 52.727 1.00 42.41 100 ALA A CA 1
ATOM 764 C C . ALA A 1 100 ? 35.810 24.195 52.388 1.00 46.19 100 ALA A C 1
ATOM 765 O O . ALA A 1 100 ? 36.082 25.381 52.142 1.00 46.51 100 ALA A O 1
ATOM 767 N N . THR A 1 101 ? 34.567 23.729 52.324 1.00 48.25 101 THR A N 1
ATOM 768 C CA . THR A 1 101 ? 33.451 24.651 52.039 1.00 49.83 101 THR A CA 1
ATOM 769 C C . THR A 1 101 ? 32.949 25.197 53.377 1.00 51.57 101 THR A C 1
ATOM 770 O O . THR A 1 101 ? 32.300 26.224 53.417 1.00 50.01 101 THR A O 1
ATOM 774 N N . LYS A 1 102 ? 33.253 24.506 54.472 1.00 52.97 102 LYS A N 1
ATOM 775 C CA . LYS A 1 102 ? 32.767 24.932 55.773 1.00 59.31 102 LYS A CA 1
ATOM 776 C C . LYS A 1 102 ? 33.517 26.101 56.338 1.00 64.43 102 LYS A C 1
ATOM 777 O O . LYS A 1 102 ? 34.721 26.143 56.228 1.00 64.83 102 LYS A O 1
ATOM 783 N N . ARG A 1 103 ? 32.780 27.047 56.916 1.00 70.89 103 ARG A N 1
ATOM 784 C CA . ARG A 1 103 ? 33.302 28.251 57.577 1.00 78.83 103 ARG A CA 1
ATOM 785 C C . ARG A 1 103 ? 34.695 28.733 57.140 1.00 82.41 103 ARG A C 1
ATOM 786 O O . ARG A 1 103 ? 35.173 29.764 57.628 1.00 82.84 103 ARG A O 1
ATOM 794 N N . TRP A 1 104 ? 35.322 27.990 56.222 1.00 84.34 104 TRP A N 1
ATOM 795 C CA . TRP A 1 104 ? 36.679 28.241 55.729 1.00 86.31 104 TRP A CA 1
ATOM 796 C C . TRP A 1 104 ? 36.726 29.110 54.509 1.00 87.03 104 TRP A C 1
ATOM 797 O O . TRP A 1 104 ? 36.066 28.807 53.520 1.00 86.16 104 TRP A O 1
ATOM 808 N N . THR A 1 105 ? 37.544 30.163 54.606 1.00 89.34 105 THR A N 1
ATOM 809 C CA . THR A 1 105 ? 37.760 31.178 53.565 1.00 90.40 105 THR A CA 1
ATOM 810 C C . THR A 1 105 ? 37.624 30.594 52.179 1.00 90.62 105 THR A C 1
ATOM 811 O O . THR A 1 105 ? 38.596 30.521 51.415 1.00 90.74 105 THR A O 1
ATOM 815 N N . SER A 1 106 ? 36.379 30.205 51.883 1.00 90.81 106 SER A N 1
ATOM 816 C CA . SER A 1 106 ? 35.969 29.577 50.630 1.00 89.92 106 SER A CA 1
ATOM 817 C C . SER A 1 106 ? 36.533 30.318 49.426 1.00 88.71 106 SER A C 1
ATOM 818 O O . SER A 1 106 ? 36.098 31.413 49.063 1.00 88.95 106 SER A O 1
ATOM 821 N N . SER A 1 107 ? 37.524 29.656 48.834 1.00 85.74 107 SER A N 1
ATOM 822 C CA . SER A 1 107 ? 38.324 30.115 47.704 1.00 82.72 107 SER A CA 1
ATOM 823 C C . SER A 1 107 ? 39.511 29.199 47.942 1.00 78.39 107 SER A C 1
ATOM 824 O O . SER A 1 107 ? 40.485 29.164 47.187 1.00 77.28 107 SER A O 1
ATOM 827 N N . ASN A 1 108 ? 39.381 28.489 49.058 1.00 73.57 108 ASN A N 1
ATOM 828 C CA . ASN A 1 108 ? 40.351 27.557 49.565 1.00 67.02 108 ASN A CA 1
ATOM 829 C C . ASN A 1 108 ? 41.147 26.943 48.466 1.00 64.15 108 ASN A C 1
ATOM 830 O O . ASN A 1 108 ? 40.655 26.731 47.344 1.00 65.58 108 ASN A O 1
ATOM 835 N N . GLN A 1 109 ? 42.391 26.637 48.775 1.00 56.91 109 GLN A N 1
ATOM 836 C CA . GLN A 1 109 ? 43.173 26.027 47.748 1.00 52.87 109 GLN A CA 1
ATOM 837 C C . GLN A 1 109 ? 42.891 24.536 47.718 1.00 45.15 109 GLN A C 1
ATOM 838 O O . GLN A 1 109 ? 43.197 23.875 46.733 1.00 42.86 109 GLN A O 1
ATOM 844 N N . VAL A 1 110 ? 42.284 24.022 48.785 1.00 37.83 110 VAL A N 1
ATOM 845 C CA . VAL A 1 110 ? 41.980 22.602 48.829 1.00 41.23 110 VAL A CA 1
ATOM 846 C C . VAL A 1 110 ? 40.966 22.225 47.733 1.00 39.21 110 VAL A C 1
ATOM 847 O O . VAL A 1 110 ? 41.066 21.146 47.147 1.00 38.24 110 VAL A O 1
ATOM 851 N N . LEU A 1 111 ? 40.008 23.125 47.435 1.00 38.78 111 LEU A N 1
ATOM 852 C CA . LEU A 1 111 ? 39.002 22.815 46.399 1.00 39.98 111 LEU A CA 1
ATOM 853 C C . LEU A 1 111 ? 39.681 22.781 45.054 1.00 38.22 111 LEU A C 1
ATOM 854 O O . LEU A 1 111 ? 39.411 21.891 44.212 1.00 38.09 111 LEU A O 1
ATOM 859 N N . MET A 1 112 ? 40.570 23.746 44.852 1.00 35.05 112 MET A N 1
ATOM 860 C CA . MET A 1 112 ? 41.328 23.822 43.606 1.00 36.99 112 MET A CA 1
ATOM 861 C C . MET A 1 112 ? 42.178 22.513 43.463 1.00 35.63 112 MET A C 1
ATOM 862 O O . MET A 1 112 ? 42.180 21.799 42.426 1.00 35.68 112 MET A O 1
ATOM 867 N N . GLU A 1 113 ? 42.829 22.149 44.545 1.00 33.54 113 GLU A N 1
ATOM 868 C CA . GLU A 1 113 ? 43.712 20.967 44.562 1.00 37.50 113 GLU A CA 1
ATOM 869 C C . GLU A 1 113 ? 42.986 19.687 44.186 1.00 35.46 113 GLU A C 1
ATOM 870 O O . GLU A 1 113 ? 43.420 18.887 43.342 1.00 38.56 113 GLU A O 1
ATOM 876 N N . ILE A 1 114 ? 41.862 19.462 44.836 1.00 38.16 114 ILE A N 1
ATOM 877 C CA . ILE A 1 114 ? 41.093 18.279 44.515 1.00 30.47 114 ILE A CA 1
ATOM 878 C C . ILE A 1 114 ? 40.591 18.343 43.072 1.00 31.53 114 ILE A C 1
ATOM 879 O O . ILE A 1 114 ? 40.610 17.330 42.389 1.00 31.51 114 ILE A O 1
ATOM 884 N N . ALA A 1 115 ? 40.105 19.506 42.595 1.00 34.43 115 ALA A N 1
ATOM 885 C CA . ALA A 1 115 ? 39.606 19.537 41.213 1.00 34.01 115 ALA A CA 1
ATOM 886 C C . ALA A 1 115 ? 40.738 19.387 40.184 1.00 37.02 115 ALA A C 1
ATOM 887 O O . ALA A 1 115 ? 40.583 18.744 39.142 1.00 37.90 115 ALA A O 1
ATOM 889 N N . CYS A 1 116 ? 41.894 19.943 40.503 1.00 39.00 116 CYS A N 1
ATOM 890 C CA . CYS A 1 116 ? 42.971 19.972 39.507 1.00 38.89 116 CYS A CA 1
ATOM 891 C C . CYS A 1 116 ? 44.014 18.866 39.478 1.00 39.17 116 CYS A C 1
ATOM 892 O O . CYS A 1 116 ? 44.786 18.749 38.505 1.00 41.93 116 CYS A O 1
ATOM 895 N N . THR A 1 117 ? 44.035 18.010 40.495 1.00 40.01 117 THR A N 1
ATOM 896 C CA . THR A 1 117 ? 45.056 16.958 40.483 1.00 38.14 117 THR A CA 1
ATOM 897 C C . THR A 1 117 ? 44.501 15.586 40.482 1.00 39.16 117 THR A C 1
ATOM 898 O O . THR A 1 117 ? 45.226 14.646 40.772 1.00 34.56 117 THR A O 1
ATOM 902 N N . ARG A 1 118 ? 43.207 15.467 40.147 1.00 35.39 118 ARG A N 1
ATOM 903 C CA . ARG A 1 118 ? 42.546 14.144 40.111 1.00 33.49 118 ARG A CA 1
ATOM 904 C C . ARG A 1 118 ? 42.158 13.778 38.676 1.00 33.51 118 ARG A C 1
ATOM 905 O O . ARG A 1 118 ? 41.961 14.649 37.847 1.00 34.50 118 ARG A O 1
ATOM 913 N N . SER A 1 119 ? 42.065 12.492 38.366 1.00 32.63 119 SER A N 1
ATOM 914 C CA . SER A 1 119 ? 41.596 12.180 37.042 1.00 33.27 119 SER A CA 1
ATOM 915 C C . SER A 1 119 ? 40.092 12.616 36.976 1.00 37.73 119 SER A C 1
ATOM 916 O O . SER A 1 119 ? 39.433 12.896 37.999 1.00 32.77 119 SER A O 1
ATOM 919 N N . ALA A 1 120 ? 39.574 12.706 35.764 1.00 39.51 120 ALA A N 1
ATOM 920 C CA . ALA A 1 120 ? 38.184 13.066 35.555 1.00 42.11 120 ALA A CA 1
ATOM 921 C C . ALA A 1 120 ? 37.332 12.054 36.350 1.00 37.72 120 ALA A C 1
ATOM 922 O O . ALA A 1 120 ? 36.379 12.418 37.048 1.00 34.92 120 ALA A O 1
ATOM 924 N N . ASN A 1 121 ? 37.729 10.796 36.257 1.00 39.40 121 ASN A N 1
ATOM 925 C CA . ASN A 1 121 ? 37.057 9.743 36.960 1.00 42.11 121 ASN A CA 1
ATOM 926 C C . ASN A 1 121 ? 37.264 9.778 38.473 1.00 43.06 121 ASN A C 1
ATOM 927 O O . ASN A 1 121 ? 36.359 9.391 39.217 1.00 45.05 121 ASN A O 1
ATOM 932 N N . GLN A 1 122 ? 38.421 10.243 38.958 1.00 41.40 122 GLN A N 1
ATOM 933 C CA . GLN A 1 122 ? 38.576 10.343 40.423 1.00 36.79 122 GLN A CA 1
ATOM 934 C C . GLN A 1 122 ? 37.674 11.473 40.897 1.00 34.22 122 GLN A C 1
ATOM 935 O O . GLN A 1 122 ? 37.045 11.384 41.944 1.00 31.08 122 GLN A O 1
ATOM 941 N N . LEU A 1 123 ? 37.595 12.539 40.112 1.00 36.07 123 LEU A N 1
ATOM 942 C CA . LEU A 1 123 ? 36.764 13.642 40.502 1.00 35.64 123 LEU A CA 1
ATOM 943 C C . LEU A 1 123 ? 35.285 13.159 40.539 1.00 36.07 123 LEU A C 1
ATOM 944 O O . LEU A 1 123 ? 34.568 13.335 41.518 1.00 32.40 123 LEU A O 1
ATOM 949 N N . LEU A 1 124 ? 34.866 12.464 39.497 1.00 36.47 124 LEU A N 1
ATOM 950 C CA . LEU A 1 124 ? 33.509 11.973 39.475 1.00 36.81 124 LEU A CA 1
ATOM 951 C C . LEU A 1 124 ? 33.255 11.117 40.691 1.00 36.88 124 LEU A C 1
ATOM 952 O O . LEU A 1 124 ? 32.235 11.302 41.375 1.00 34.48 124 LEU A O 1
ATOM 957 N N . HIS A 1 125 ? 34.156 10.168 40.964 1.00 34.45 125 HIS A N 1
ATOM 958 C CA . HIS A 1 125 ? 33.924 9.297 42.105 1.00 35.87 125 HIS A CA 1
ATOM 959 C C . HIS A 1 125 ? 33.801 10.008 43.464 1.00 39.36 125 HIS A C 1
ATOM 960 O O . HIS A 1 125 ? 33.024 9.588 44.345 1.00 36.36 125 HIS A O 1
ATOM 967 N N . ALA A 1 126 ? 34.592 11.065 43.633 1.00 35.20 126 ALA A N 1
ATOM 968 C CA . ALA A 1 126 ? 34.544 11.857 44.833 1.00 36.72 126 ALA A CA 1
ATOM 969 C C . ALA A 1 126 ? 33.144 12.506 44.865 1.00 37.61 126 ALA A C 1
ATOM 970 O O . ALA A 1 126 ? 32.526 12.663 45.926 1.00 35.48 126 ALA A O 1
ATOM 972 N N . ARG A 1 127 ? 32.669 12.898 43.699 1.00 34.07 127 ARG A N 1
ATOM 973 C CA . ARG A 1 127 ? 31.371 13.585 43.629 1.00 40.36 127 ARG A CA 1
ATOM 974 C C . ARG A 1 127 ? 30.238 12.682 44.048 1.00 36.37 127 ARG A C 1
ATOM 975 O O . ARG A 1 127 ? 29.265 13.125 44.663 1.00 34.64 127 ARG A O 1
ATOM 983 N N . GLN A 1 128 ? 30.383 11.412 43.686 1.00 38.75 128 GLN A N 1
ATOM 984 C CA . GLN A 1 128 ? 29.386 10.438 44.031 1.00 40.06 128 GLN A CA 1
ATOM 985 C C . GLN A 1 128 ? 29.464 10.154 45.522 1.00 41.17 128 GLN A C 1
ATOM 986 O O . GLN A 1 128 ? 28.417 9.987 46.186 1.00 38.12 128 GLN A O 1
ATOM 992 N N . ALA A 1 129 ? 30.681 10.118 46.063 1.00 35.17 129 ALA A N 1
ATOM 993 C CA . ALA A 1 129 ? 30.835 9.865 47.518 1.00 38.07 129 ALA A CA 1
ATOM 994 C C . ALA A 1 129 ? 30.273 11.115 48.228 1.00 35.43 129 ALA A C 1
ATOM 995 O O . ALA A 1 129 ? 29.624 11.017 49.270 1.00 41.21 129 ALA A O 1
ATOM 997 N N . TYR A 1 130 ? 30.459 12.279 47.623 1.00 32.05 130 TYR A N 1
ATOM 998 C CA . TYR A 1 130 ? 29.927 13.484 48.219 1.00 35.29 130 TYR A CA 1
ATOM 999 C C . TYR A 1 130 ? 28.387 13.317 48.281 1.00 40.11 130 TYR A C 1
ATOM 1000 O O . TYR A 1 130 ? 27.768 13.597 49.321 1.00 42.23 130 TYR A O 1
ATOM 1009 N N . HIS A 1 131 ? 27.796 12.866 47.163 1.00 39.76 131 HIS A N 1
ATOM 1010 C CA . HIS A 1 131 ? 26.339 12.623 47.087 1.00 40.21 131 HIS A CA 1
ATOM 1011 C C . HIS A 1 131 ? 25.899 11.728 48.238 1.00 35.96 131 HIS A C 1
ATOM 1012 O O . HIS A 1 131 ? 25.075 12.114 49.039 1.00 46.20 131 HIS A O 1
ATOM 1019 N N . ALA A 1 132 ? 26.443 10.526 48.303 1.00 39.63 132 ALA A N 1
ATOM 1020 C CA . ALA A 1 132 ? 26.114 9.552 49.335 1.00 39.43 132 ALA A CA 1
ATOM 1021 C C . ALA A 1 132 ? 26.219 10.027 50.806 1.00 45.50 132 ALA A C 1
ATOM 1022 O O . ALA A 1 132 ? 25.360 9.704 51.664 1.00 42.52 132 ALA A O 1
ATOM 1024 N N . ARG A 1 133 ? 27.268 10.778 51.102 1.00 46.27 133 ARG A N 1
ATOM 1025 C CA . ARG A 1 133 ? 27.470 11.269 52.457 1.00 47.17 133 ARG A CA 1
ATOM 1026 C C . ARG A 1 133 ? 26.753 12.565 52.836 1.00 43.00 133 ARG A C 1
ATOM 1027 O O . ARG A 1 133 ? 26.269 12.682 53.933 1.00 41.28 133 ARG A O 1
ATOM 1035 N N . TYR A 1 134 ? 26.672 13.524 51.945 1.00 41.26 134 TYR A N 1
ATOM 1036 C CA . TYR A 1 134 ? 26.091 14.790 52.338 1.00 42.96 134 TYR A CA 1
ATOM 1037 C C . TYR A 1 134 ? 24.750 15.106 51.713 1.00 43.83 134 TYR A C 1
ATOM 1038 O O . TYR A 1 134 ? 24.197 16.176 51.967 1.00 44.11 134 TYR A O 1
ATOM 1047 N N . LYS A 1 135 ? 24.253 14.183 50.896 1.00 43.73 135 LYS A N 1
ATOM 1048 C CA . LYS A 1 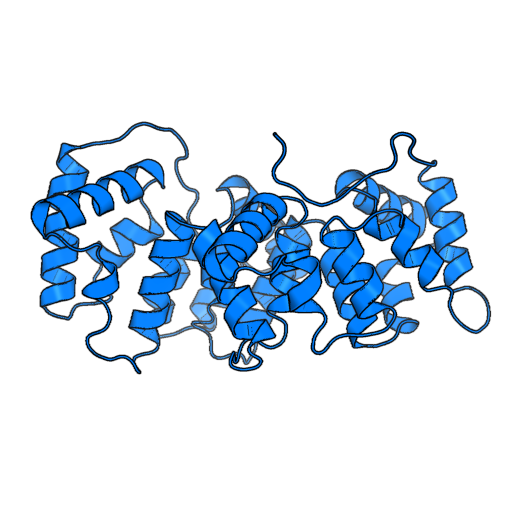135 ? 22.971 14.321 50.218 1.00 46.39 135 LYS A CA 1
ATOM 1049 C C . LYS A 1 135 ? 22.867 15.652 49.529 1.00 44.35 135 LYS A C 1
ATOM 1050 O O . LYS A 1 135 ? 21.832 16.329 49.605 1.00 43.71 135 LYS A O 1
ATOM 1056 N N . LYS A 1 136 ? 23.980 16.072 48.943 1.00 40.57 136 LYS A N 1
ATOM 1057 C CA . LYS A 1 136 ? 24.025 17.287 48.143 1.00 41.76 136 LYS A CA 1
ATOM 1058 C C . LYS A 1 136 ? 25.215 17.172 47.176 1.00 39.32 136 LYS A C 1
ATOM 1059 O O . LYS A 1 136 ? 25.955 16.191 47.211 1.00 32.93 136 LYS A O 1
ATOM 1065 N N . SER A 1 137 ? 25.355 18.127 46.277 1.00 37.44 137 SER A N 1
ATOM 1066 C CA . SER A 1 137 ? 26.465 18.055 45.335 1.00 38.39 137 SER A CA 1
ATOM 1067 C C . SER A 1 137 ? 27.621 18.938 45.744 1.00 37.13 137 SER A C 1
ATOM 1068 O O . SER A 1 137 ? 27.412 20.082 46.240 1.00 38.63 137 SER A O 1
ATOM 1071 N N . LEU A 1 138 ? 28.840 18.441 45.481 1.00 35.11 138 LEU A N 1
ATOM 1072 C CA . LEU A 1 138 ? 29.992 19.237 45.803 1.00 32.51 138 LEU A CA 1
ATOM 1073 C C . LEU A 1 138 ? 29.763 20.592 45.152 1.00 31.45 138 LEU A C 1
ATOM 1074 O O . LEU A 1 138 ? 29.924 21.648 45.823 1.00 37.57 138 LEU A O 1
ATOM 1079 N N . GLU A 1 139 ? 29.373 20.627 43.871 1.00 35.78 139 GLU A N 1
ATOM 1080 C CA . GLU A 1 139 ? 29.167 21.936 43.183 1.00 32.92 139 GLU A CA 1
ATOM 1081 C C . GLU A 1 139 ? 28.225 22.896 43.879 1.00 38.97 139 GLU A C 1
ATOM 1082 O O . GLU A 1 139 ? 28.399 24.134 43.769 1.00 37.26 139 GLU A O 1
ATOM 1088 N N . GLU A 1 140 ? 27.154 22.365 44.499 1.00 38.68 140 GLU A N 1
ATOM 1089 C CA . GLU A 1 140 ? 26.254 23.317 45.135 1.00 38.66 140 GLU A CA 1
ATOM 1090 C C . GLU A 1 140 ? 26.902 23.887 46.357 1.00 37.93 140 GLU A C 1
ATOM 1091 O O . GLU A 1 140 ? 26.714 25.049 46.638 1.00 43.87 140 GLU A O 1
ATOM 1097 N N . ASP A 1 141 ? 27.664 23.077 47.088 1.00 38.31 141 ASP A N 1
ATOM 1098 C CA . ASP A 1 141 ? 28.296 23.609 48.283 1.00 40.15 141 ASP A CA 1
ATOM 1099 C C . ASP A 1 141 ? 29.341 24.662 47.899 1.00 38.60 141 ASP A C 1
ATOM 1100 O O . ASP A 1 141 ? 29.442 25.689 48.546 1.00 41.49 141 ASP A O 1
ATOM 1105 N N . VAL A 1 142 ? 30.088 24.412 46.827 1.00 40.15 142 VAL A N 1
ATOM 1106 C CA . VAL A 1 142 ? 31.113 25.330 46.340 1.00 37.76 142 VAL A CA 1
ATOM 1107 C C . VAL A 1 142 ? 30.476 26.619 45.837 1.00 44.89 142 VAL A C 1
ATOM 1108 O O . VAL A 1 142 ? 30.945 27.728 46.142 1.00 42.02 142 VAL A O 1
ATOM 1112 N N . ALA A 1 143 ? 29.378 26.497 45.090 1.00 45.74 143 ALA A N 1
ATOM 1113 C CA . ALA A 1 143 ? 28.727 27.693 44.585 1.00 45.84 143 ALA A CA 1
ATOM 1114 C C . ALA A 1 143 ? 28.140 28.433 45.761 1.00 46.92 143 ALA A C 1
ATOM 1115 O O . ALA A 1 143 ? 28.181 29.658 45.825 1.00 48.84 143 ALA A O 1
ATOM 1117 N N . HIS A 1 144 ? 27.621 27.683 46.712 1.00 47.76 144 HIS A N 1
ATOM 1118 C CA . HIS A 1 144 ? 27.012 28.302 47.869 1.00 53.06 144 HIS A CA 1
ATOM 1119 C C . HIS A 1 144 ? 28.037 29.033 48.732 1.00 56.60 144 HIS A C 1
ATOM 1120 O O . HIS A 1 144 ? 27.855 30.212 49.095 1.00 51.41 144 HIS A O 1
ATOM 1127 N N . HIS A 1 145 ? 29.139 28.352 49.028 1.00 55.45 145 HIS A N 1
ATOM 1128 C CA . HIS A 1 145 ? 30.107 28.952 49.919 1.00 58.46 145 HIS A CA 1
ATOM 1129 C C . HIS A 1 145 ? 31.210 29.876 49.420 1.00 56.53 145 HIS A C 1
ATOM 1130 O O . HIS A 1 145 ? 31.807 30.563 50.221 1.00 55.37 145 HIS A O 1
ATOM 1137 N N . THR A 1 146 ? 31.471 29.929 48.123 1.00 54.51 146 THR A N 1
ATOM 1138 C CA . THR A 1 146 ? 32.517 30.815 47.635 1.00 56.51 146 THR A CA 1
ATOM 1139 C C . THR A 1 146 ? 31.884 32.002 46.914 1.00 58.25 146 THR A C 1
ATOM 1140 O O . THR A 1 146 ? 30.713 31.948 46.536 1.00 56.73 146 THR A O 1
ATOM 1144 N N . THR A 1 147 ? 32.659 33.071 46.730 1.00 60.39 147 THR A N 1
ATOM 1145 C CA . THR A 1 147 ? 32.165 34.265 46.041 1.00 61.67 147 THR A CA 1
ATOM 1146 C C . THR A 1 147 ? 33.209 34.905 45.143 1.00 60.52 147 THR A C 1
ATOM 1147 O O . THR A 1 147 ? 34.332 34.441 45.048 1.00 57.91 147 THR A O 1
ATOM 1151 N N . GLY A 1 148 ? 32.794 35.966 44.472 1.00 60.65 148 GLY A N 1
ATOM 1152 C CA . GLY A 1 148 ? 33.660 36.717 43.597 1.00 62.05 148 GLY A CA 1
ATOM 1153 C C . GLY A 1 148 ? 34.438 35.928 42.567 1.00 63.72 148 GLY A C 1
ATOM 1154 O O . GLY A 1 148 ? 33.919 35.022 41.891 1.00 65.39 148 GLY A O 1
ATOM 1155 N N . ASP A 1 149 ? 35.706 36.284 42.434 1.00 60.72 149 ASP A N 1
ATOM 1156 C CA . ASP A 1 149 ? 36.530 35.602 41.464 1.00 60.96 149 ASP A CA 1
ATOM 1157 C C . ASP A 1 149 ? 36.681 34.147 41.814 1.00 54.95 149 ASP A C 1
ATOM 1158 O O . ASP A 1 149 ? 36.660 33.294 40.932 1.00 52.74 149 ASP A O 1
ATOM 1163 N N . PHE A 1 150 ? 36.770 33.876 43.107 1.00 53.51 150 PHE A N 1
ATOM 1164 C CA . PHE A 1 150 ? 36.958 32.517 43.579 1.00 54.87 150 PHE A CA 1
ATOM 1165 C C . PHE A 1 150 ? 35.820 31.607 43.155 1.00 55.95 150 PHE A C 1
ATOM 1166 O O . PHE A 1 150 ? 36.054 30.486 42.706 1.00 54.27 150 PHE A O 1
ATOM 1174 N N . HIS A 1 151 ? 34.601 32.111 43.315 1.00 52.53 151 HIS A N 1
ATOM 1175 C CA . HIS A 1 151 ? 33.386 31.409 42.952 1.00 52.77 151 HIS A CA 1
ATOM 1176 C C . HIS A 1 151 ? 33.471 31.081 41.461 1.00 49.25 151 HIS A C 1
ATOM 1177 O O . HIS A 1 151 ? 33.347 29.931 41.026 1.00 49.36 151 HIS A O 1
ATOM 1184 N N . LYS A 1 152 ? 33.721 32.118 40.691 1.00 49.12 152 LYS A N 1
ATOM 1185 C CA . LYS A 1 152 ? 33.774 31.999 39.260 1.00 49.96 152 LYS A CA 1
ATOM 1186 C C . LYS A 1 152 ? 34.813 31.044 38.719 1.00 49.31 152 LYS A C 1
ATOM 1187 O O . LYS A 1 152 ? 34.682 30.556 37.603 1.00 51.52 152 LYS A O 1
ATOM 1193 N N . LEU A 1 153 ? 35.841 30.745 39.499 1.00 46.71 153 LEU A N 1
ATOM 1194 C CA . LEU A 1 153 ? 36.852 29.828 38.999 1.00 39.27 153 LEU A CA 1
ATOM 1195 C C . LEU A 1 153 ? 36.602 28.420 39.477 1.00 35.98 153 LEU A C 1
ATOM 1196 O O . LEU A 1 153 ? 36.666 27.473 38.704 1.00 43.64 153 LEU A O 1
ATOM 1201 N N . LEU A 1 154 ? 36.355 28.307 40.776 1.00 35.98 154 LEU A N 1
ATOM 1202 C CA . LEU A 1 154 ? 36.209 27.023 41.457 1.00 38.60 154 LEU A CA 1
ATOM 1203 C C . LEU A 1 154 ? 34.980 26.205 41.110 1.00 38.81 154 LEU A C 1
ATOM 1204 O O . LEU A 1 154 ? 35.037 24.961 41.162 1.00 34.21 154 LEU A O 1
ATOM 1209 N N . LEU A 1 155 ? 33.893 26.896 40.742 1.00 39.92 155 LEU A N 1
ATOM 1210 C CA . LEU A 1 155 ? 32.634 26.218 40.386 1.00 38.56 155 LEU A CA 1
ATOM 1211 C C . LEU A 1 155 ? 32.877 25.373 39.160 1.00 33.34 155 LEU A C 1
ATOM 1212 O O . LEU A 1 155 ? 32.614 24.184 39.178 1.00 38.89 155 LEU A O 1
ATOM 1217 N N . PRO A 1 156 ? 33.377 25.965 38.075 1.00 34.11 156 PRO A N 1
ATOM 1218 C CA . PRO A 1 156 ? 33.577 25.017 36.983 1.00 34.58 156 PRO A CA 1
ATOM 1219 C C . PRO A 1 156 ? 34.775 24.053 37.280 1.00 38.39 156 PRO A C 1
ATOM 1220 O O . PRO A 1 156 ? 34.774 22.904 36.832 1.00 40.66 156 PRO A O 1
ATOM 1224 N N . LEU A 1 157 ? 35.760 24.463 38.087 1.00 37.29 157 LEU A N 1
ATOM 1225 C CA . LEU A 1 157 ? 36.849 23.507 38.361 1.00 39.75 157 LEU A CA 1
ATOM 1226 C C . LEU A 1 157 ? 36.270 22.220 38.960 1.00 37.82 157 LEU A C 1
ATOM 1227 O O . LEU A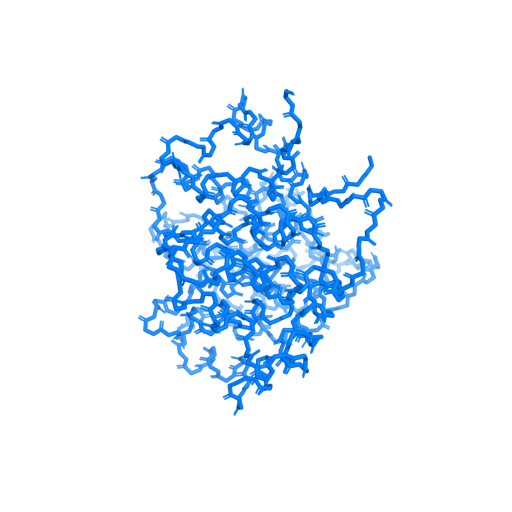 1 157 ? 36.469 21.132 38.436 1.00 39.10 157 LEU A O 1
ATOM 1232 N N . VAL A 1 158 ? 35.504 22.340 40.041 1.00 39.95 158 VAL A N 1
ATOM 1233 C CA . VAL A 1 158 ? 34.981 21.150 40.687 1.00 36.27 158 VAL A CA 1
ATOM 1234 C C . VAL A 1 158 ? 33.974 20.362 39.838 1.00 38.51 158 VAL A C 1
ATOM 1235 O O . VAL A 1 158 ? 33.679 19.208 40.135 1.00 32.10 158 VAL A O 1
ATOM 1239 N N . SER A 1 159 ? 33.508 20.970 38.760 1.00 40.70 159 SER A N 1
ATOM 1240 C CA . SER A 1 159 ? 32.477 20.368 37.931 1.00 40.42 159 SER A CA 1
ATOM 1241 C C . SER A 1 159 ? 32.937 19.744 36.623 1.00 38.70 159 SER A C 1
ATOM 1242 O O . SER A 1 159 ? 32.185 18.989 35.991 1.00 38.21 159 SER A O 1
ATOM 1245 N N . SER A 1 160 ? 34.173 20.000 36.224 1.00 39.46 160 SER A N 1
ATOM 1246 C CA . SER A 1 160 ? 34.653 19.451 34.961 1.00 38.82 160 SER A CA 1
ATOM 1247 C C . SER A 1 160 ? 34.668 17.939 34.917 1.00 39.39 160 SER A C 1
ATOM 1248 O O . SER A 1 160 ? 34.763 17.273 35.951 1.00 44.78 160 SER A O 1
ATOM 1251 N N . TYR A 1 161 ? 34.540 17.390 33.723 1.00 35.33 161 TYR A N 1
ATOM 1252 C CA . TYR A 1 161 ? 34.717 15.964 33.547 1.00 36.75 161 TYR A CA 1
ATOM 1253 C C . TYR A 1 161 ? 35.590 15.998 32.286 1.00 38.08 161 TYR A C 1
ATOM 1254 O O . TYR A 1 161 ? 35.141 15.758 31.145 1.00 37.16 161 TYR A O 1
ATOM 1263 N N . ARG A 1 162 ? 36.868 16.323 32.518 1.00 40.66 162 ARG A N 1
ATOM 1264 C CA . ARG A 1 162 ? 37.830 16.485 31.415 1.00 37.93 162 ARG A CA 1
ATOM 1265 C C . ARG A 1 162 ? 38.152 15.374 30.487 1.00 29.05 162 ARG A C 1
ATOM 1266 O O . ARG A 1 162 ? 38.253 14.214 30.860 1.00 37.14 162 ARG A O 1
ATOM 1274 N N . TYR A 1 163 ? 38.338 15.785 29.240 1.00 32.11 163 TYR A N 1
ATOM 1275 C CA . TYR A 1 163 ? 38.806 14.930 28.166 1.00 34.11 163 TYR A CA 1
ATOM 1276 C C . TYR A 1 163 ? 40.266 14.574 28.551 1.00 36.28 163 TYR A C 1
ATOM 1277 O O . TYR A 1 163 ? 41.062 15.462 28.962 1.00 35.65 163 TYR A O 1
ATOM 1286 N N . GLU A 1 164 ? 40.629 13.307 28.423 1.00 34.32 164 GLU A N 1
ATOM 1287 C CA . GLU A 1 164 ? 41.947 12.935 28.854 1.00 39.95 164 GLU A CA 1
ATOM 1288 C C . GLU A 1 164 ? 42.851 12.311 27.805 1.00 42.65 164 GLU A C 1
ATOM 1289 O O . GLU A 1 164 ? 43.787 11.578 28.154 1.00 41.96 164 GLU A O 1
ATOM 1295 N N . GLY A 1 165 ? 42.570 12.593 26.535 1.00 41.81 165 GLY A N 1
ATOM 1296 C CA . GLY A 1 165 ? 43.423 12.055 25.495 1.00 40.00 165 GLY A CA 1
ATOM 1297 C C . GLY A 1 165 ? 44.596 12.987 25.225 1.00 45.14 165 GLY A C 1
ATOM 1298 O O . GLY A 1 165 ? 44.645 14.162 25.641 1.00 43.36 165 GLY A O 1
ATOM 1299 N N . GLU A 1 166 ? 45.554 12.465 24.485 1.00 47.43 166 GLU A N 1
ATOM 1300 C CA . GLU A 1 166 ? 46.719 13.241 24.154 1.00 51.46 166 GLU A CA 1
ATOM 1301 C C . GLU A 1 166 ? 46.547 14.259 23.040 1.00 52.21 166 GLU A C 1
ATOM 1302 O O . GLU A 1 166 ? 47.385 15.154 22.882 1.00 56.28 166 GLU A O 1
ATOM 1308 N N . GLU A 1 167 ? 45.454 14.172 22.288 1.00 51.35 167 GLU A N 1
ATOM 1309 C CA . GLU A 1 167 ? 45.257 15.103 21.167 1.00 48.31 167 GLU A CA 1
ATOM 1310 C C . GLU A 1 167 ? 45.473 16.552 21.539 1.00 48.01 167 GLU A C 1
ATOM 1311 O O . GLU A 1 167 ? 44.974 17.011 22.571 1.00 43.43 167 GLU A O 1
ATOM 1317 N N . VAL A 1 168 ? 46.225 17.281 20.711 1.00 39.13 168 VAL A N 1
ATOM 1318 C CA . VAL A 1 168 ? 46.380 18.699 20.951 1.00 44.18 168 VAL A CA 1
ATOM 1319 C C . VAL A 1 168 ? 45.965 19.449 19.668 1.00 44.54 168 VAL A C 1
ATOM 1320 O O . VAL A 1 168 ? 46.005 18.888 18.585 1.00 45.94 168 VAL A O 1
ATOM 1324 N N . ASN A 1 169 ? 45.528 20.690 19.836 1.00 48.11 169 ASN A N 1
ATOM 1325 C CA . ASN A 1 169 ? 45.096 21.574 18.764 1.00 50.64 169 ASN A CA 1
ATOM 1326 C C . ASN A 1 169 ? 46.051 22.739 18.853 1.00 50.28 169 ASN A C 1
ATOM 1327 O O . ASN A 1 169 ? 45.785 23.719 19.555 1.00 50.04 169 ASN A O 1
ATOM 1332 N N . MET A 1 170 ? 47.151 22.639 18.105 1.00 53.35 170 MET A N 1
ATOM 1333 C CA . MET A 1 170 ? 48.178 23.654 18.144 1.00 52.03 170 MET A CA 1
ATOM 1334 C C . MET A 1 170 ? 47.698 25.041 17.792 1.00 51.97 170 MET A C 1
ATOM 1335 O O . MET A 1 170 ? 48.090 26.030 18.432 1.00 49.30 170 MET A O 1
ATOM 1340 N N . THR A 1 171 ? 46.825 25.121 16.794 1.00 52.95 171 THR A N 1
ATOM 1341 C CA . THR A 1 171 ? 46.321 26.420 16.379 1.00 53.89 171 THR A CA 1
ATOM 1342 C C . THR A 1 171 ? 45.626 27.119 17.542 1.00 52.31 171 THR A C 1
ATOM 1343 O O . THR A 1 171 ? 45.973 28.241 17.928 1.00 51.05 171 THR A O 1
ATOM 1347 N N . LEU A 1 172 ? 44.658 26.411 18.116 1.00 51.65 172 LEU A N 1
ATOM 1348 C CA . LEU A 1 172 ? 43.866 26.897 19.239 1.00 50.35 172 LEU A CA 1
ATOM 1349 C C . LEU A 1 172 ? 44.767 27.291 20.424 1.00 48.72 172 LEU A C 1
ATOM 1350 O O . LEU A 1 172 ? 44.577 28.321 21.060 1.00 47.75 172 LEU A O 1
ATOM 1355 N N . ALA A 1 173 ? 45.755 26.462 20.716 1.00 52.42 173 ALA A N 1
ATOM 1356 C CA . ALA A 1 173 ? 46.677 26.757 21.830 1.00 53.65 173 ALA A CA 1
ATOM 1357 C C . ALA A 1 173 ? 47.351 28.116 21.655 1.00 49.99 173 ALA A C 1
ATOM 1358 O O . ALA A 1 173 ? 47.440 28.919 22.590 1.00 49.41 173 ALA A O 1
ATOM 1360 N N . LYS A 1 174 ? 47.807 28.359 20.434 1.00 53.55 174 LYS A N 1
ATOM 1361 C CA . LYS A 1 174 ? 48.475 29.601 20.098 1.00 54.32 174 LYS A CA 1
ATOM 1362 C C . LYS A 1 174 ? 47.522 30.766 20.299 1.00 52.69 174 LYS A C 1
ATOM 1363 O O . LYS A 1 174 ? 47.830 31.747 20.968 1.00 51.17 174 LYS A O 1
ATOM 1369 N N . THR A 1 175 ? 46.351 30.670 19.696 1.00 54.01 175 THR A N 1
ATOM 1370 C CA . THR A 1 175 ? 45.382 31.746 19.876 1.00 53.73 175 THR A CA 1
ATOM 1371 C C . THR A 1 175 ? 45.022 31.921 21.355 1.00 53.65 175 THR A C 1
ATOM 1372 O O . THR A 1 175 ? 44.908 33.041 21.868 1.00 49.34 175 THR A O 1
ATOM 1376 N N . GLU A 1 176 ? 44.833 30.814 22.065 1.00 53.22 176 GLU A N 1
ATOM 1377 C CA . GLU A 1 176 ? 44.435 30.990 23.448 1.00 55.03 176 GLU A CA 1
ATOM 1378 C C . GLU A 1 176 ? 45.590 31.461 24.303 1.00 54.12 176 GLU A C 1
ATOM 1379 O O . GLU A 1 176 ? 45.386 32.145 25.311 1.00 54.61 176 GLU A O 1
ATOM 1385 N N . ALA A 1 177 ? 46.809 31.136 23.895 1.00 51.27 177 ALA A N 1
ATOM 1386 C CA . ALA A 1 177 ? 47.943 31.629 24.656 1.00 51.96 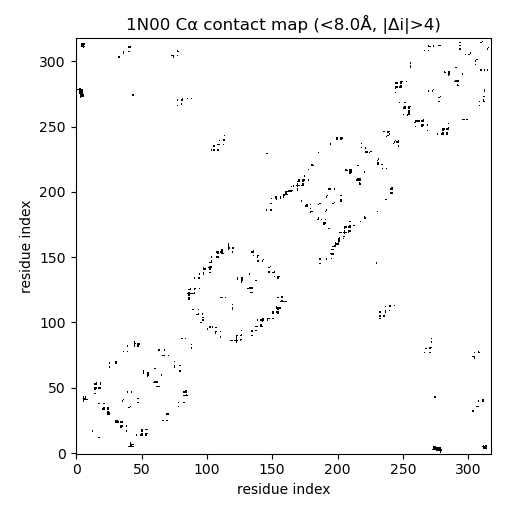177 ALA A CA 1
ATOM 1387 C C . ALA A 1 177 ? 47.883 33.153 24.577 1.00 52.32 177 ALA A C 1
ATOM 1388 O O . ALA A 1 177 ? 47.957 33.870 25.579 1.00 52.76 177 ALA A O 1
ATOM 1390 N N . LYS A 1 178 ? 47.726 33.657 23.358 1.00 55.82 178 LYS A N 1
ATOM 1391 C CA . LYS A 1 178 ? 47.656 35.106 23.166 1.00 56.37 178 LYS A CA 1
ATOM 1392 C C . LYS A 1 178 ? 46.512 35.665 24.005 1.00 55.20 178 LYS A C 1
ATOM 1393 O O . LYS A 1 178 ? 46.655 36.703 24.684 1.00 54.75 178 LYS A O 1
ATOM 1399 N N . LEU A 1 179 ? 45.378 34.959 23.967 1.00 52.36 179 LEU A N 1
ATOM 1400 C CA . LEU A 1 179 ? 44.190 35.368 24.697 1.00 51.98 179 LEU A CA 1
ATOM 1401 C C . LEU A 1 179 ? 44.442 35.497 26.197 1.00 49.34 179 LEU A C 1
ATOM 1402 O O . LEU A 1 179 ? 44.132 36.529 26.806 1.00 49.51 179 LEU A O 1
ATOM 1407 N N . LEU A 1 180 ? 45.019 34.465 26.805 1.00 49.54 180 LEU A N 1
ATOM 1408 C CA . LEU A 1 180 ? 45.269 34.555 28.230 1.00 52.02 180 LEU A CA 1
ATOM 1409 C C . LEU A 1 180 ? 46.160 35.770 28.484 1.00 52.05 180 LEU A C 1
ATOM 1410 O O . LEU A 1 180 ? 45.989 36.497 29.455 1.00 50.84 180 LEU A O 1
ATOM 1415 N N . HIS A 1 181 ? 47.111 35.985 27.581 1.00 58.42 181 HIS A N 1
ATOM 1416 C CA . HIS A 1 181 ? 48.047 37.090 27.713 1.00 63.06 181 HIS A CA 1
ATOM 1417 C C . HIS A 1 181 ? 47.367 38.436 27.781 1.00 63.88 181 HIS A C 1
ATOM 1418 O O . HIS A 1 181 ? 47.596 39.197 28.715 1.00 65.59 181 HIS A O 1
ATOM 1425 N N . GLU A 1 182 ? 46.521 38.727 26.801 1.00 65.05 182 GLU A N 1
ATOM 1426 C CA . GLU A 1 182 ? 45.798 39.992 26.792 1.00 67.04 182 GLU A CA 1
ATOM 1427 C C . GLU A 1 182 ? 45.063 40.170 28.111 1.00 64.32 182 GLU A C 1
ATOM 1428 O O . GLU A 1 182 ? 45.291 41.128 28.846 1.00 62.62 182 GLU A O 1
ATOM 1434 N N . LYS A 1 183 ? 44.154 39.241 28.386 1.00 62.41 183 LYS A N 1
ATOM 1435 C CA . LYS A 1 183 ? 43.350 39.297 29.604 1.00 61.08 183 LYS A CA 1
ATOM 1436 C C . LYS A 1 183 ? 44.188 39.599 30.838 1.00 60.77 183 LYS A C 1
ATOM 1437 O O . LYS A 1 183 ? 43.900 40.525 31.610 1.00 55.41 183 LYS A O 1
ATOM 1443 N N . ILE A 1 184 ? 45.228 38.791 31.018 1.00 63.11 184 ILE A N 1
ATOM 1444 C CA . ILE A 1 184 ? 46.113 38.946 32.162 1.00 64.79 184 ILE A CA 1
ATOM 1445 C C . ILE A 1 184 ? 46.755 40.322 32.138 1.00 65.26 184 ILE A C 1
ATOM 1446 O O . ILE A 1 184 ? 46.813 41.030 33.149 1.00 63.39 184 ILE A O 1
ATOM 1451 N N . SER A 1 185 ? 47.198 40.712 30.953 1.00 68.58 185 SER A N 1
ATOM 1452 C CA . SER A 1 185 ? 47.838 41.995 30.784 1.00 71.24 185 SER A CA 1
ATOM 1453 C C . SER A 1 185 ? 46.903 43.133 31.175 1.00 73.76 185 SER A C 1
ATOM 1454 O O . SER A 1 185 ? 47.340 44.120 31.776 1.00 77.11 185 SER A O 1
ATOM 1457 N N . ASN A 1 186 ? 45.617 42.994 30.860 1.00 72.72 186 ASN A N 1
ATOM 1458 C CA . ASN A 1 186 ? 44.640 44.024 31.186 1.00 72.48 186 ASN A CA 1
ATOM 1459 C C . ASN A 1 186 ? 44.100 43.871 32.604 1.00 70.70 186 ASN A C 1
ATOM 1460 O O . ASN A 1 186 ? 43.189 44.577 33.017 1.00 65.77 186 ASN A O 1
ATOM 1465 N N . LYS A 1 187 ? 44.676 42.933 33.343 1.00 70.05 187 LYS A N 1
ATOM 1466 C CA . LYS A 1 187 ? 44.267 42.666 34.714 1.00 68.75 187 LYS A CA 1
ATOM 1467 C C . LYS A 1 187 ? 42.879 42.038 34.805 1.00 66.46 187 LYS A C 1
ATOM 1468 O O . LYS A 1 187 ? 42.317 41.941 35.886 1.00 66.23 187 LYS A O 1
ATOM 1474 N N . ALA A 1 188 ? 42.307 41.637 33.677 1.00 64.90 188 ALA A N 1
ATOM 1475 C CA . ALA A 1 188 ? 40.995 40.976 33.705 1.00 64.08 188 ALA A CA 1
ATOM 1476 C C . ALA A 1 188 ? 41.305 39.526 34.097 1.00 63.04 188 ALA A C 1
ATOM 1477 O O . ALA A 1 188 ? 41.137 38.587 33.313 1.00 60.25 188 ALA A O 1
ATOM 1479 N N . TYR A 1 189 ? 41.757 39.354 35.325 1.00 61.75 189 TYR A N 1
ATOM 1480 C CA . TYR A 1 189 ? 42.172 38.048 35.775 1.00 63.06 189 TYR A CA 1
ATOM 1481 C C . TYR A 1 189 ? 41.152 36.923 35.757 1.00 64.59 189 TYR A C 1
ATOM 1482 O O . TYR A 1 189 ? 41.473 35.787 35.397 1.00 65.67 189 TYR A O 1
ATOM 1491 N N . SER A 1 190 ? 39.918 37.226 36.109 1.00 66.74 190 SER A N 1
ATOM 1492 C CA . SER A 1 190 ? 38.907 36.192 36.126 1.00 67.58 190 SER A CA 1
ATOM 1493 C C . SER A 1 190 ? 38.008 36.264 34.926 1.00 66.51 190 SER A C 1
ATOM 1494 O O . SER A 1 190 ? 36.820 36.051 35.050 1.00 69.68 190 SER A O 1
ATOM 1497 N N . ASP A 1 191 ? 38.580 36.552 33.767 1.00 65.76 191 ASP A N 1
ATOM 1498 C CA . ASP A 1 191 ? 37.830 36.649 32.533 1.00 65.28 191 ASP A CA 1
ATOM 1499 C C . ASP A 1 191 ? 37.323 35.282 32.120 1.00 66.94 191 ASP A C 1
ATOM 1500 O O . ASP A 1 191 ? 37.937 34.244 32.411 1.00 69.11 191 ASP A O 1
ATOM 1505 N N . ASP A 1 192 ? 36.193 35.286 31.426 1.00 67.13 192 ASP A N 1
ATOM 1506 C CA . ASP A 1 192 ? 35.596 34.060 30.961 1.00 65.17 192 ASP A CA 1
ATOM 1507 C C . ASP A 1 192 ? 36.587 33.163 30.258 1.00 62.80 192 ASP A C 1
ATOM 1508 O O . ASP A 1 192 ? 36.548 31.939 30.433 1.00 60.77 192 ASP A O 1
ATOM 1513 N N . ASP A 1 193 ? 37.459 33.769 29.448 1.00 60.29 193 ASP A N 1
ATOM 1514 C CA . ASP A 1 193 ? 38.455 33.022 28.665 1.00 58.95 193 ASP A CA 1
ATOM 1515 C C . ASP A 1 193 ? 39.616 32.429 29.489 1.00 57.68 193 ASP A C 1
ATOM 1516 O O . ASP A 1 193 ? 40.187 31.393 29.116 1.00 52.69 193 ASP A O 1
ATOM 1521 N N . VAL A 1 194 ? 39.937 33.081 30.610 1.00 54.26 194 VAL A N 1
ATOM 1522 C CA . VAL A 1 194 ? 40.981 32.595 31.501 1.00 52.01 194 VAL A CA 1
ATOM 1523 C C . VAL A 1 194 ? 40.398 31.359 32.130 1.00 50.61 194 VAL A C 1
ATOM 1524 O O . VAL A 1 194 ? 40.928 30.260 31.970 1.00 52.62 194 VAL A O 1
ATOM 1528 N N . ILE A 1 195 ? 39.287 31.575 32.838 1.00 50.76 195 ILE A N 1
ATOM 1529 C CA . ILE A 1 195 ? 38.524 30.543 33.520 1.00 48.62 195 ILE A CA 1
ATOM 1530 C C . ILE A 1 195 ? 38.273 29.403 32.599 1.00 46.48 195 ILE A C 1
ATOM 1531 O O . ILE A 1 195 ? 38.413 28.249 32.964 1.00 48.05 195 ILE A O 1
ATOM 1536 N N . ARG A 1 196 ? 37.908 29.739 31.382 1.00 44.59 196 ARG A N 1
ATOM 1537 C CA . ARG A 1 196 ? 37.634 28.735 30.380 1.00 46.60 196 ARG A CA 1
ATOM 1538 C C . ARG A 1 196 ? 38.782 27.804 30.060 1.00 50.21 196 ARG A C 1
ATOM 1539 O O . ARG A 1 196 ? 38.616 26.564 30.066 1.00 46.54 196 ARG A O 1
ATOM 1547 N N . VAL A 1 197 ? 39.946 28.391 29.743 1.00 46.85 197 VAL A N 1
ATOM 1548 C CA . VAL A 1 197 ? 41.082 27.570 29.364 1.00 45.46 197 VAL A CA 1
ATOM 1549 C C . VAL A 1 197 ? 41.428 26.674 30.556 1.00 43.28 197 VAL A C 1
ATOM 1550 O O . VAL A 1 197 ? 41.544 25.453 30.419 1.00 45.27 197 VAL A O 1
ATOM 1554 N N . LEU A 1 198 ? 41.527 27.276 31.735 1.00 41.73 198 LEU A N 1
ATOM 1555 C CA . LEU A 1 198 ? 41.893 26.526 32.944 1.00 42.70 198 LEU A CA 1
ATOM 1556 C C . LEU A 1 198 ? 40.917 25.452 33.450 1.00 43.99 198 LEU A C 1
ATOM 1557 O O . LEU A 1 198 ? 41.358 24.346 33.792 1.00 40.30 198 LEU A O 1
ATOM 1562 N N . ALA A 1 199 ? 39.609 25.772 33.489 1.00 38.87 199 ALA A N 1
ATOM 1563 C CA . ALA A 1 199 ? 38.620 24.830 34.003 1.00 39.95 199 ALA A CA 1
ATOM 1564 C C . ALA A 1 199 ? 37.890 23.911 33.027 1.00 39.63 199 ALA A C 1
ATOM 1565 O O . ALA A 1 199 ? 37.151 23.050 33.444 1.00 43.28 199 ALA A O 1
ATOM 1567 N N . THR A 1 200 ? 38.207 23.999 31.749 1.00 42.02 200 THR A N 1
ATOM 1568 C CA . THR A 1 200 ? 37.473 23.269 30.746 1.00 38.63 200 THR A CA 1
ATOM 1569 C C . THR A 1 200 ? 38.275 22.398 29.711 1.00 42.23 200 THR A C 1
ATOM 1570 O O . THR A 1 200 ? 37.852 21.286 29.323 1.00 42.98 200 THR A O 1
ATOM 1574 N N . ARG A 1 201 ? 39.451 22.882 29.296 1.00 42.78 201 ARG A N 1
ATOM 1575 C CA . ARG A 1 201 ? 40.293 22.203 28.288 1.00 42.01 201 ARG A CA 1
ATOM 1576 C C . ARG A 1 201 ? 41.115 21.016 28.833 1.00 40.41 201 ARG A C 1
ATOM 1577 O O . ARG A 1 201 ? 41.423 21.001 29.987 1.00 39.44 201 ARG A O 1
ATOM 1585 N N . SER A 1 202 ? 41.426 20.016 28.012 1.00 40.86 202 SER A N 1
ATOM 1586 C CA . SER A 1 202 ? 42.234 18.889 28.474 1.00 41.71 202 SER A CA 1
ATOM 1587 C C . SER A 1 202 ? 43.603 19.411 28.996 1.00 40.61 202 SER A C 1
ATOM 1588 O O . SER A 1 202 ? 43.990 20.553 28.728 1.00 40.74 202 SER A O 1
ATOM 1591 N N . LYS A 1 203 ? 44.277 18.570 29.773 1.00 38.19 203 LYS A N 1
ATOM 1592 C CA . LYS A 1 203 ? 45.562 18.913 30.377 1.00 38.41 203 LYS A CA 1
ATOM 1593 C C . LYS A 1 203 ? 46.631 18.989 29.280 1.00 35.27 203 LYS A C 1
ATOM 1594 O O . LYS A 1 203 ? 47.414 19.909 29.243 1.00 37.27 203 LYS A O 1
ATOM 1600 N N . ALA A 1 204 ? 46.600 18.053 28.352 1.00 36.07 204 ALA A N 1
ATOM 1601 C CA . ALA A 1 204 ? 47.552 18.088 27.248 1.00 38.54 204 ALA A CA 1
ATOM 1602 C C . ALA A 1 204 ? 47.265 19.362 26.482 1.00 39.38 204 ALA A C 1
ATOM 1603 O O . ALA A 1 204 ? 48.187 20.082 26.156 1.00 38.82 204 ALA A O 1
ATOM 1605 N N . GLN A 1 205 ? 45.996 19.706 26.243 1.00 40.41 205 GLN A N 1
ATOM 1606 C CA . GLN A 1 205 ? 45.703 20.982 25.519 1.00 35.86 205 GLN A CA 1
ATOM 1607 C C . GLN A 1 205 ? 46.170 22.185 26.316 1.00 38.39 205 GLN A C 1
ATOM 1608 O O . GLN A 1 205 ? 46.622 23.206 25.770 1.00 40.85 205 GLN A O 1
ATOM 1614 N N . ILE A 1 206 ? 45.992 22.115 27.630 1.00 36.05 206 ILE A N 1
ATOM 1615 C CA . ILE A 1 206 ? 46.417 23.220 28.449 1.00 35.35 206 ILE A CA 1
ATOM 1616 C C . ILE A 1 206 ? 47.967 23.359 28.453 1.00 39.00 206 ILE A C 1
ATOM 1617 O O . ILE A 1 206 ? 48.535 24.461 28.428 1.00 35.33 206 ILE A O 1
ATOM 1622 N N . ASN A 1 207 ? 48.652 22.241 28.548 1.00 40.19 207 ASN A N 1
ATOM 1623 C CA . ASN A 1 207 ? 50.108 22.347 28.586 1.00 42.38 207 ASN A CA 1
ATOM 1624 C C . ASN A 1 207 ? 50.559 22.964 27.238 1.00 45.92 207 ASN A C 1
ATOM 1625 O O . ASN A 1 207 ? 51.366 23.915 27.223 1.00 43.27 207 ASN A O 1
ATOM 1630 N N . ALA A 1 208 ? 49.971 22.490 26.129 1.00 42.51 208 ALA A N 1
ATOM 1631 C CA . ALA A 1 208 ? 50.324 23.035 24.824 1.00 47.14 208 ALA A CA 1
ATOM 1632 C C . ALA A 1 208 ? 50.055 24.519 24.808 1.00 45.94 208 ALA A C 1
ATOM 1633 O O . ALA A 1 208 ? 50.861 25.313 24.351 1.00 49.81 208 ALA A O 1
ATOM 1635 N N . THR A 1 209 ? 48.940 24.929 25.367 1.00 48.70 209 THR A N 1
ATOM 1636 C CA . THR A 1 209 ? 48.646 26.346 25.372 1.00 44.66 209 THR A CA 1
ATOM 1637 C C . THR A 1 209 ? 49.702 27.096 26.161 1.00 50.03 209 THR A C 1
ATOM 1638 O O . THR A 1 209 ? 50.144 28.153 25.730 1.00 48.93 209 THR A O 1
ATOM 1642 N N . LEU A 1 210 ? 50.104 26.570 27.322 1.00 47.77 210 LEU A N 1
ATOM 1643 C CA . LEU A 1 210 ? 51.064 27.310 28.113 1.00 47.46 210 LEU A CA 1
ATOM 1644 C C . LEU A 1 210 ? 52.493 27.292 27.535 1.00 45.34 210 LEU A C 1
ATOM 1645 O O . LEU A 1 210 ? 53.235 28.244 27.735 1.00 47.75 210 LEU A O 1
ATOM 1650 N N . ASN A 1 211 ? 52.847 26.241 26.814 1.00 44.75 211 ASN A N 1
ATOM 1651 C CA . ASN A 1 211 ? 54.159 26.147 26.158 1.00 48.56 211 ASN A CA 1
ATOM 1652 C C . ASN A 1 211 ? 54.215 27.213 25.091 1.00 52.04 211 ASN A C 1
ATOM 1653 O O . ASN A 1 211 ? 55.276 27.753 24.825 1.00 53.52 211 ASN A O 1
ATOM 1658 N N . HIS A 1 212 ? 53.070 27.495 24.457 1.00 56.36 212 HIS A N 1
ATOM 1659 C CA . HIS A 1 212 ? 53.003 28.551 23.434 1.00 57.29 212 HIS A CA 1
ATOM 1660 C C . HIS A 1 212 ? 53.082 29.900 24.097 1.00 56.19 212 HIS A C 1
ATOM 1661 O O . HIS A 1 212 ? 53.621 30.843 23.538 1.00 56.12 212 HIS A O 1
ATOM 1668 N N . TYR A 1 213 ? 52.528 29.999 25.291 1.00 54.23 213 TYR A N 1
ATOM 1669 C CA . TYR A 1 213 ? 52.582 31.263 25.995 1.00 59.08 213 TYR A CA 1
ATOM 1670 C C . TYR A 1 213 ? 54.056 31.696 26.200 1.00 62.79 213 TYR A C 1
ATOM 1671 O O . TYR A 1 213 ? 54.426 32.861 25.977 1.00 61.47 213 TYR A O 1
ATOM 1680 N N . LYS A 1 214 ? 54.878 30.746 26.647 1.00 63.79 214 LYS A N 1
ATOM 1681 C CA . LYS A 1 214 ? 56.278 31.015 26.917 1.00 66.24 214 LYS A CA 1
ATOM 1682 C C . LYS A 1 214 ? 57.009 31.299 25.608 1.00 65.13 214 LYS A C 1
ATOM 1683 O O . LYS A 1 214 ? 57.808 32.236 25.522 1.00 65.72 214 LYS A O 1
ATOM 1689 N N . ASN A 1 215 ? 56.727 30.507 24.579 1.00 64.45 215 ASN A N 1
ATOM 1690 C CA . ASN A 1 215 ? 57.363 30.745 23.302 1.00 63.28 215 ASN A CA 1
ATOM 1691 C C . ASN A 1 215 ? 57.123 32.171 22.915 1.00 64.60 215 ASN A C 1
ATOM 1692 O O . ASN A 1 215 ? 58.045 32.964 22.866 1.00 65.32 215 ASN A O 1
ATOM 1697 N N . GLU A 1 216 ? 55.861 32.494 22.696 1.00 66.95 216 GLU A N 1
ATOM 1698 C CA . GLU A 1 216 ? 55.426 33.815 22.281 1.00 70.52 216 GLU A CA 1
ATOM 1699 C C . GLU A 1 216 ? 55.847 34.949 23.203 1.00 72.04 216 GLU A C 1
ATOM 1700 O O . GLU A 1 216 ? 56.107 36.054 22.734 1.00 72.21 216 GLU A O 1
ATOM 1706 N N . TYR A 1 217 ? 55.914 34.698 24.509 1.00 74.37 217 TYR A N 1
ATOM 1707 C CA . TYR A 1 217 ? 56.276 35.771 25.449 1.00 73.95 217 TYR A CA 1
ATOM 1708 C C . TYR A 1 217 ? 57.543 35.591 26.292 1.00 73.20 217 TYR A C 1
ATOM 1709 O O . TYR A 1 217 ? 57.889 36.470 27.075 1.00 73.59 217 TYR A O 1
ATOM 1718 N N . GLY A 1 218 ? 58.230 34.464 26.147 1.00 72.46 218 GLY A N 1
ATOM 1719 C CA . GLY A 1 218 ? 59.466 34.272 26.886 1.00 73.55 218 GLY A CA 1
ATOM 1720 C C . GLY A 1 218 ? 59.365 33.677 28.273 1.00 75.00 218 GLY A C 1
ATOM 1721 O O . GLY A 1 218 ? 60.168 32.817 28.652 1.00 75.28 218 GLY A O 1
ATOM 1722 N N . ASN A 1 219 ? 58.388 34.131 29.045 1.00 73.78 219 ASN A N 1
ATOM 1723 C CA . ASN A 1 219 ? 58.211 33.610 30.389 1.00 73.05 219 ASN A CA 1
ATOM 1724 C C . ASN A 1 219 ? 56.958 32.757 30.457 1.00 72.28 219 ASN A C 1
ATOM 1725 O O . ASN A 1 219 ? 56.088 32.840 29.589 1.00 71.70 219 ASN A O 1
ATOM 1730 N N . ASP A 1 220 ? 56.883 31.902 31.465 1.00 70.22 220 ASP A N 1
ATOM 1731 C CA . ASP A 1 220 ? 55.694 31.096 31.613 1.00 68.40 220 ASP A CA 1
ATOM 1732 C C . ASP A 1 220 ? 54.661 31.995 32.296 1.00 63.29 220 ASP A C 1
ATOM 1733 O O . ASP A 1 220 ? 54.987 32.902 33.071 1.00 62.53 220 ASP A O 1
ATOM 1738 N N . ILE A 1 221 ? 53.407 31.739 31.980 1.00 56.73 221 ILE A N 1
ATOM 1739 C CA . ILE A 1 221 ? 52.292 32.532 32.472 1.00 51.10 221 ILE A CA 1
ATOM 1740 C C . ILE A 1 221 ? 52.309 33.001 33.915 1.00 45.01 221 ILE A C 1
ATOM 1741 O O . ILE A 1 221 ? 51.778 34.047 34.231 1.00 46.38 221 ILE A O 1
ATOM 1746 N N . ASN A 1 222 ? 52.908 32.221 34.793 1.00 49.58 222 ASN A N 1
ATOM 1747 C CA . ASN A 1 222 ? 52.934 32.526 36.222 1.00 53.32 222 ASN A CA 1
ATOM 1748 C C . ASN A 1 222 ? 53.710 33.760 36.644 1.00 53.83 222 ASN A C 1
ATOM 1749 O O . ASN A 1 222 ? 53.394 34.371 37.651 1.00 51.21 222 ASN A O 1
ATOM 1754 N N . LYS A 1 223 ? 54.718 34.135 35.876 1.00 55.67 223 LYS A N 1
ATOM 1755 C CA . LYS A 1 223 ? 55.504 35.308 36.247 1.00 61.05 223 LYS A CA 1
ATOM 1756 C C . LYS A 1 223 ? 54.633 36.541 36.011 1.00 60.27 223 LYS A C 1
ATOM 1757 O O . LYS A 1 223 ? 54.698 37.513 36.751 1.00 59.64 223 LYS A O 1
ATOM 1763 N N . ASP A 1 224 ? 53.787 36.465 34.992 1.00 61.20 224 ASP A N 1
ATOM 1764 C CA . ASP A 1 224 ? 52.885 37.563 34.662 1.00 61.26 224 ASP A CA 1
ATOM 1765 C C . ASP A 1 224 ? 51.645 37.514 35.525 1.00 58.67 224 ASP A C 1
ATOM 1766 O O . ASP A 1 224 ? 50.669 38.177 35.215 1.00 59.35 224 ASP A O 1
ATOM 1771 N N . LEU A 1 225 ? 51.681 36.732 36.597 1.00 56.25 225 LEU A N 1
ATOM 1772 C CA . LEU A 1 225 ? 50.532 36.605 37.492 1.00 59.41 225 LEU A CA 1
ATOM 1773 C C . LEU A 1 225 ? 50.896 36.960 38.897 1.00 59.50 225 LEU A C 1
ATOM 1774 O O . LEU A 1 225 ? 50.472 36.303 39.832 1.00 62.24 225 LEU A O 1
ATOM 1779 N N . LYS A 1 226 ? 51.679 38.010 39.059 1.00 63.73 226 LYS A N 1
ATOM 1780 C CA . LYS A 1 226 ? 52.104 38.402 40.384 1.00 66.66 226 LYS A CA 1
ATOM 1781 C C . LYS A 1 226 ? 51.957 39.889 40.655 1.00 69.28 226 LYS A C 1
ATOM 1782 O O . LYS A 1 226 ? 52.365 40.355 41.725 1.00 69.85 226 LYS A O 1
ATOM 1788 N N . ALA A 1 227 ? 51.369 40.609 39.695 1.00 70.35 227 ALA A N 1
ATOM 1789 C CA . ALA A 1 227 ? 51.148 42.062 39.789 1.00 71.07 227 ALA A CA 1
ATOM 1790 C C . ALA A 1 227 ? 50.978 42.488 41.227 1.00 70.65 227 ALA A C 1
ATOM 1791 O O . ALA A 1 227 ? 51.485 43.521 41.636 1.00 69.61 227 ALA A O 1
ATOM 1793 N N . ASP A 1 228 ? 50.240 41.698 41.993 1.00 70.79 228 ASP A N 1
ATOM 1794 C CA . ASP A 1 228 ? 50.077 42.005 43.392 1.00 72.95 228 ASP A CA 1
ATOM 1795 C C . ASP A 1 228 ? 50.320 40.763 44.213 1.00 74.58 228 ASP A C 1
ATOM 1796 O O . ASP A 1 228 ? 49.438 39.927 44.384 1.00 75.45 228 ASP A O 1
ATOM 1801 N N . PRO A 1 229 ? 51.535 40.628 44.740 1.00 76.28 229 PRO A N 1
ATOM 1802 C CA . PRO A 1 229 ? 51.954 39.493 45.565 1.00 75.18 229 PRO A CA 1
ATOM 1803 C C . PRO A 1 229 ? 50.985 39.154 46.698 1.00 74.10 229 PRO A C 1
ATOM 1804 O O . PRO A 1 229 ? 50.988 38.041 47.217 1.00 72.46 229 PRO A O 1
ATOM 1808 N N . LYS A 1 230 ? 50.156 40.115 47.079 1.00 73.78 230 LYS A N 1
ATOM 1809 C CA . LYS A 1 230 ? 49.206 39.910 48.163 1.00 74.47 230 LYS A CA 1
ATOM 1810 C C . LYS A 1 230 ? 47.836 39.379 47.701 1.00 72.47 230 LYS A C 1
ATOM 1811 O O . LYS A 1 230 ? 47.135 38.711 48.462 1.00 73.10 230 LYS A O 1
ATOM 1817 N N . ASP A 1 231 ? 47.456 39.693 46.465 1.00 70.41 231 ASP A N 1
ATOM 1818 C CA . ASP A 1 231 ? 46.165 39.284 45.907 1.00 69.16 231 ASP A CA 1
ATOM 1819 C C . ASP A 1 231 ? 45.895 37.780 45.970 1.00 65.45 231 ASP A C 1
ATOM 1820 O O . ASP A 1 231 ? 46.476 37.015 45.206 1.00 64.56 231 ASP A O 1
ATOM 1825 N N . GLU A 1 232 ? 45.004 37.374 46.879 1.00 63.29 232 GLU A N 1
ATOM 1826 C CA . GLU A 1 232 ? 44.623 35.964 47.071 1.00 62.55 232 GLU A CA 1
ATOM 1827 C C . GLU A 1 232 ? 44.166 35.219 45.804 1.00 57.87 232 GLU A C 1
ATOM 1828 O O . GLU A 1 232 ? 44.318 33.998 45.703 1.00 56.83 232 GLU A O 1
ATOM 1834 N N . PHE A 1 233 ? 43.579 35.935 44.854 1.00 52.19 233 PHE A N 1
ATOM 1835 C CA . PHE A 1 233 ? 43.094 35.275 43.661 1.00 51.69 233 PHE A CA 1
ATOM 1836 C C . PHE A 1 233 ? 44.224 34.897 42.709 1.00 50.21 233 PHE A C 1
ATOM 1837 O O . PHE A 1 233 ? 44.281 33.757 42.218 1.00 50.69 233 PHE A O 1
ATOM 1845 N N . LEU A 1 234 ? 45.132 35.832 42.451 1.00 48.47 234 LEU A N 1
ATOM 1846 C CA . LEU A 1 234 ? 46.261 35.540 41.548 1.00 49.58 234 LEU A CA 1
ATOM 1847 C C . LEU A 1 234 ? 46.961 34.286 42.091 1.00 44.71 234 LEU A C 1
ATOM 1848 O O . LEU A 1 234 ? 47.323 33.363 41.346 1.00 49.39 234 LEU A O 1
ATOM 1853 N N . ALA A 1 235 ? 47.115 34.261 43.404 1.00 45.96 235 ALA A N 1
ATOM 1854 C CA . ALA A 1 235 ? 47.736 33.137 44.092 1.00 48.49 235 ALA A CA 1
ATOM 1855 C C . ALA A 1 235 ? 47.031 31.838 43.716 1.00 51.19 235 ALA A C 1
ATOM 1856 O O . ALA A 1 235 ? 47.661 30.807 43.465 1.00 53.95 235 ALA A O 1
ATOM 1858 N N . LEU A 1 236 ? 45.699 31.873 43.714 1.00 46.81 236 LEU A N 1
ATOM 1859 C CA . LEU A 1 236 ? 44.962 30.676 43.378 1.00 43.46 236 LEU A CA 1
ATOM 1860 C C . LEU A 1 236 ? 45.195 30.358 41.883 1.00 41.43 236 LEU A C 1
ATOM 1861 O O . LEU A 1 236 ? 45.382 29.197 41.488 1.00 41.21 236 LEU A O 1
ATOM 1866 N N . LEU A 1 237 ? 45.181 31.374 41.032 1.00 36.97 237 LEU A N 1
ATOM 1867 C CA . LEU A 1 237 ? 45.434 31.075 39.656 1.00 40.06 237 LEU A CA 1
ATOM 1868 C C . LEU A 1 237 ? 46.855 30.456 39.430 1.00 44.37 237 LEU A C 1
ATOM 1869 O O . LEU A 1 237 ? 47.041 29.564 38.598 1.00 45.43 237 LEU A O 1
ATOM 1874 N N . ARG A 1 238 ? 47.861 30.931 40.149 1.00 46.74 238 ARG A N 1
ATOM 1875 C CA . ARG A 1 238 ? 49.200 30.365 39.951 1.00 46.63 238 ARG A CA 1
ATOM 1876 C C . ARG A 1 238 ? 49.195 28.882 40.403 1.00 43.72 238 ARG A C 1
ATOM 1877 O O . ARG A 1 238 ? 49.759 28.020 39.728 1.00 43.98 238 ARG A O 1
ATOM 1885 N N . SER A 1 239 ? 48.518 28.589 41.512 1.00 44.02 239 SER A N 1
ATOM 1886 C CA . SER A 1 239 ? 48.452 27.214 41.998 1.00 41.93 239 SER A CA 1
ATOM 1887 C C . SER A 1 239 ? 47.619 26.301 41.058 1.00 39.53 239 SER A C 1
ATOM 1888 O O . SER A 1 239 ? 47.846 25.110 40.987 1.00 42.39 239 SER A O 1
ATOM 1891 N N . THR A 1 240 ? 46.657 26.870 40.335 1.00 42.16 240 THR A N 1
ATOM 1892 C CA . THR A 1 240 ? 45.815 26.109 39.403 1.00 40.94 240 THR A CA 1
ATOM 1893 C C . THR A 1 240 ? 46.720 25.645 38.240 1.00 40.13 240 THR A C 1
ATOM 1894 O O . THR A 1 240 ? 46.806 24.456 37.914 1.00 38.41 240 THR A O 1
ATOM 1898 N N . VAL A 1 241 ? 47.436 26.595 37.650 1.00 43.14 241 VAL A N 1
ATOM 1899 C CA . VAL A 1 241 ? 48.385 26.277 36.570 1.00 41.21 241 VAL A CA 1
ATOM 1900 C C . VAL A 1 241 ? 49.311 25.124 36.997 1.00 41.22 241 VAL A C 1
ATOM 1901 O O . VAL A 1 241 ? 49.363 24.066 36.322 1.00 44.30 241 VAL A O 1
ATOM 1905 N N . LYS A 1 242 ? 50.004 25.288 38.128 1.00 37.58 242 LYS A N 1
ATOM 1906 C CA . LYS A 1 242 ? 50.912 24.238 38.601 1.00 40.54 242 LYS A CA 1
ATOM 1907 C C . LYS A 1 242 ? 50.231 22.905 38.738 1.00 36.15 242 LYS A C 1
ATOM 1908 O O . LYS A 1 242 ? 50.718 21.878 38.262 1.00 40.70 242 LYS A O 1
ATOM 1914 N N . CYS A 1 243 ? 49.083 22.911 39.403 1.00 39.74 243 CYS A N 1
ATOM 1915 C CA . CYS A 1 243 ? 48.319 21.680 39.589 1.00 34.80 243 CYS A CA 1
ATOM 1916 C C . CYS A 1 243 ? 47.992 21.020 38.313 1.00 35.09 243 CYS A C 1
ATOM 1917 O O . CYS A 1 243 ? 48.114 19.788 38.190 1.00 43.77 243 CYS A O 1
ATOM 1920 N N . LEU A 1 244 ? 47.531 21.821 37.347 1.00 37.35 244 LEU A N 1
ATOM 1921 C CA . LEU A 1 244 ? 47.152 21.293 36.045 1.00 38.98 244 LEU A CA 1
ATOM 1922 C C . LEU A 1 244 ? 48.325 20.726 35.209 1.00 43.71 244 LEU A C 1
ATOM 1923 O O . LEU A 1 244 ? 48.246 19.622 34.661 1.00 44.65 244 LEU A O 1
ATOM 1928 N N . VAL A 1 245 ? 49.416 21.462 35.124 1.00 45.82 245 VAL A N 1
ATOM 1929 C CA . VAL A 1 245 ? 50.529 21.014 34.294 1.00 47.43 245 VAL A CA 1
ATOM 1930 C C . VAL A 1 245 ? 51.814 20.591 35.018 1.00 50.89 245 VAL A C 1
ATOM 1931 O O . VAL A 1 245 ? 52.665 19.886 34.430 1.00 48.02 245 VAL A O 1
ATOM 1935 N N . TYR A 1 246 ? 51.958 21.004 36.286 1.00 52.37 246 TYR A N 1
ATOM 1936 C CA . TYR A 1 246 ? 53.148 20.628 37.085 1.00 54.16 246 TYR A CA 1
ATOM 1937 C C . TYR A 1 246 ? 52.727 20.142 38.501 1.00 51.35 246 TYR A C 1
ATOM 1938 O O . TYR A 1 246 ? 53.205 20.642 39.522 1.00 46.66 246 TYR A O 1
ATOM 1947 N N . PRO A 1 247 ? 51.828 19.149 38.562 1.00 48.01 247 PRO A N 1
ATOM 1948 C CA . PRO A 1 247 ? 51.374 18.650 39.859 1.00 47.35 247 PRO A CA 1
ATOM 1949 C C . PRO A 1 247 ? 52.468 18.382 40.902 1.00 48.15 247 PRO A C 1
ATOM 1950 O O . PRO A 1 247 ? 52.342 18.812 42.041 1.00 42.93 247 PRO A O 1
ATOM 1954 N N . GLU A 1 248 ? 53.564 17.736 40.504 1.00 49.74 248 GLU A N 1
ATOM 1955 C CA . GLU A 1 248 ? 54.607 17.410 41.479 1.00 48.89 248 GLU A CA 1
ATOM 1956 C C . GLU A 1 248 ? 55.335 18.632 42.050 1.00 48.69 248 GLU A C 1
ATOM 1957 O O . GLU A 1 248 ? 55.901 18.572 43.141 1.00 50.89 248 GLU A O 1
ATOM 1963 N N . LYS A 1 249 ? 55.322 19.743 41.345 1.00 44.87 249 LYS A N 1
ATOM 1964 C CA . LYS A 1 249 ? 55.964 20.913 41.885 1.00 45.48 249 LYS A CA 1
ATOM 1965 C C . LYS A 1 249 ? 54.994 21.611 42.829 1.00 48.10 249 LYS A C 1
ATOM 1966 O O . LYS A 1 249 ? 55.388 22.312 43.772 1.00 46.83 249 LYS A O 1
ATOM 1972 N N . TYR A 1 250 ? 53.701 21.431 42.571 1.00 48.55 250 TYR A N 1
ATOM 1973 C CA . TYR A 1 250 ? 52.689 22.047 43.419 1.00 39.67 250 TYR A CA 1
ATOM 1974 C C . TYR A 1 250 ? 52.780 21.385 44.777 1.00 35.74 250 TYR A C 1
ATOM 1975 O O . TYR A 1 250 ? 52.932 22.041 45.819 1.00 39.56 250 TYR A O 1
ATOM 1984 N N . PHE A 1 251 ? 52.727 20.064 44.756 1.00 33.95 251 PHE A N 1
ATOM 1985 C CA . PHE A 1 251 ? 52.792 19.319 45.970 1.00 34.69 251 PHE A CA 1
ATOM 1986 C C . PHE A 1 251 ? 54.113 19.505 46.741 1.00 37.68 251 PHE A C 1
ATOM 1987 O O . PHE A 1 251 ? 54.085 19.621 47.988 1.00 34.14 251 PHE A O 1
ATOM 1995 N N . GLU A 1 252 ? 55.248 19.574 46.032 1.00 35.83 252 GLU A N 1
ATOM 1996 C CA . GLU A 1 252 ? 56.524 19.792 46.707 1.00 38.01 252 GLU A CA 1
ATOM 1997 C C . GLU A 1 252 ? 56.480 21.114 47.440 1.00 32.14 252 GLU A C 1
ATOM 1998 O O . GLU A 1 252 ? 56.856 21.201 48.611 1.00 34.11 252 GLU A O 1
ATOM 2004 N N . LYS A 1 253 ? 56.054 22.165 46.769 1.00 34.63 253 LYS A N 1
ATOM 2005 C CA . LYS A 1 253 ? 56.012 23.446 47.471 1.00 37.98 253 LYS A CA 1
ATOM 2006 C C . LYS A 1 253 ? 54.991 23.460 48.670 1.00 43.06 253 LYS A C 1
ATOM 2007 O O . LYS A 1 253 ? 55.205 24.118 49.717 1.00 43.81 253 LYS A O 1
ATOM 2013 N N . VAL A 1 254 ? 53.878 22.741 48.539 1.00 42.74 254 VAL A N 1
ATOM 2014 C CA . VAL A 1 254 ? 52.924 22.748 49.651 1.00 41.96 254 VAL A CA 1
ATOM 2015 C C . VAL A 1 254 ? 53.677 22.104 50.827 1.00 42.87 254 VAL A C 1
ATOM 2016 O O . VAL A 1 254 ? 53.620 22.591 51.958 1.00 43.74 254 VAL A O 1
ATOM 2020 N N . LEU A 1 255 ? 54.414 21.026 50.555 1.00 44.35 255 LEU A N 1
ATOM 2021 C CA . LEU A 1 255 ? 55.139 20.357 51.627 1.00 45.89 255 LEU A CA 1
ATOM 2022 C C . LEU A 1 255 ? 56.228 21.254 52.191 1.00 46.32 255 LEU A C 1
ATOM 2023 O O . LEU A 1 255 ? 56.388 21.373 53.412 1.00 42.94 255 LEU A O 1
ATOM 2028 N N . ARG A 1 256 ? 56.950 21.910 51.296 1.00 50.54 256 ARG A N 1
ATOM 2029 C CA . ARG A 1 256 ? 58.025 22.795 51.709 1.00 51.91 256 ARG A CA 1
ATOM 2030 C C . ARG A 1 256 ? 57.522 23.930 52.591 1.00 55.47 256 ARG A C 1
ATOM 2031 O O . ARG A 1 256 ? 58.156 24.245 53.596 1.00 56.71 256 ARG A O 1
ATOM 2039 N N . LEU A 1 257 ? 56.402 24.557 52.225 1.00 55.77 257 LEU A N 1
ATOM 2040 C CA . LEU A 1 257 ? 55.886 25.650 53.036 1.00 54.38 257 LEU A CA 1
ATOM 2041 C C . LEU A 1 257 ? 55.323 25.120 54.327 1.00 53.71 257 LEU A C 1
ATOM 2042 O O . LEU A 1 257 ? 55.307 25.826 55.338 1.00 55.76 257 LEU A O 1
ATOM 2047 N N . ALA A 1 258 ? 54.838 23.889 54.316 1.00 47.68 258 ALA A N 1
ATOM 2048 C CA . ALA A 1 258 ? 54.303 23.342 55.549 1.00 45.41 258 ALA A CA 1
ATOM 2049 C C . ALA A 1 258 ? 55.442 23.112 56.547 1.00 50.15 258 ALA A C 1
ATOM 2050 O O . ALA A 1 258 ? 55.398 23.598 57.669 1.00 48.37 258 ALA A O 1
ATOM 2052 N N . ILE A 1 259 ? 56.448 22.340 56.126 1.00 50.98 259 ILE A N 1
ATOM 2053 C CA . ILE A 1 259 ? 57.595 22.022 56.975 1.00 53.77 259 ILE A CA 1
ATOM 2054 C C . ILE A 1 259 ? 58.243 23.312 57.452 1.00 56.60 259 ILE A C 1
ATOM 2055 O O . ILE A 1 259 ? 58.482 23.475 58.649 1.00 54.95 259 ILE A O 1
ATOM 2060 N N . ASN A 1 260 ? 58.466 24.234 56.521 1.00 59.43 260 ASN A N 1
ATOM 2061 C CA . ASN A 1 260 ? 58.998 25.566 56.819 1.00 64.90 260 ASN A CA 1
ATOM 2062 C C . ASN A 1 260 ? 58.184 26.272 57.886 1.00 66.48 260 ASN A C 1
ATOM 2063 O O . ASN A 1 260 ? 58.445 27.438 58.165 1.00 67.26 260 ASN A O 1
ATOM 2068 N N . ARG A 1 261 ? 57.172 25.591 58.430 1.00 71.01 261 ARG A N 1
ATOM 2069 C CA . ARG A 1 261 ? 56.301 26.160 59.460 1.00 72.63 261 ARG A CA 1
ATOM 2070 C C . ARG A 1 261 ? 55.939 27.596 59.077 1.00 72.50 261 ARG A C 1
ATOM 2071 O O . ARG A 1 261 ? 55.741 28.442 59.941 1.00 74.13 261 ARG A O 1
ATOM 2079 N N . ARG A 1 262 ? 55.878 27.875 57.780 1.00 72.65 262 ARG A N 1
ATOM 2080 C CA . ARG A 1 262 ? 55.537 29.223 57.312 1.00 76.70 262 ARG A CA 1
ATOM 2081 C C . ARG A 1 262 ? 54.224 29.237 56.524 1.00 76.82 262 ARG A C 1
ATOM 2082 O O . ARG A 1 262 ? 53.756 30.287 56.077 1.00 75.84 262 ARG A O 1
ATOM 2090 N N . GLY A 1 263 ? 53.628 28.059 56.376 1.00 77.48 263 GLY A N 1
ATOM 2091 C CA . GLY A 1 263 ? 52.382 27.959 55.656 1.00 79.21 263 GLY A CA 1
ATOM 2092 C C . GLY A 1 263 ? 51.232 28.255 56.585 1.00 80.51 263 GLY A C 1
ATOM 2093 O O . GLY A 1 263 ? 51.410 28.358 57.802 1.00 81.82 263 GLY A O 1
ATOM 2094 N N . THR A 1 264 ? 50.048 28.391 56.006 1.00 78.64 264 THR A N 1
ATOM 2095 C CA . THR A 1 264 ? 48.850 28.670 56.764 1.00 77.56 264 THR A CA 1
ATOM 2096 C C . THR A 1 264 ? 47.864 27.502 56.584 1.00 76.16 264 THR A C 1
ATOM 2097 O O . THR A 1 264 ? 46.754 27.503 57.116 1.00 73.86 264 THR A O 1
ATOM 2101 N N . ASP A 1 265 ? 48.314 26.506 55.825 1.00 73.82 265 ASP A N 1
ATOM 2102 C CA . ASP A 1 265 ? 47.575 25.270 55.524 1.00 72.40 265 ASP A CA 1
ATOM 2103 C C . ASP A 1 265 ? 47.907 24.289 56.680 1.00 70.32 265 ASP A C 1
ATOM 2104 O O . ASP A 1 265 ? 48.875 23.528 56.603 1.00 67.93 265 ASP A O 1
ATOM 2109 N N . GLU A 1 266 ? 47.119 24.312 57.757 1.00 69.46 266 GLU A N 1
ATOM 2110 C CA . GLU A 1 266 ? 47.402 23.450 58.918 1.00 67.35 266 GLU A CA 1
ATOM 2111 C C . GLU A 1 266 ? 47.570 21.935 58.654 1.00 64.89 266 GLU A C 1
ATOM 2112 O O . GLU A 1 266 ? 48.609 21.354 58.984 1.00 64.79 266 GLU A O 1
ATOM 2118 N N . GLY A 1 267 ? 46.557 21.296 58.072 1.00 58.53 267 GLY A N 1
ATOM 2119 C CA . GLY A 1 267 ? 46.676 19.881 57.775 1.00 52.38 267 GLY A CA 1
ATOM 2120 C C . GLY A 1 267 ? 47.282 19.664 56.390 1.00 47.07 267 GLY A C 1
ATOM 2121 O O . GLY A 1 267 ? 47.007 18.664 55.733 1.00 46.75 267 GLY A O 1
ATOM 2122 N N . ALA A 1 268 ? 48.099 20.605 55.936 1.00 41.16 268 ALA A N 1
ATOM 2123 C CA . ALA A 1 268 ? 48.714 20.454 54.617 1.00 41.66 268 ALA A CA 1
ATOM 2124 C C . ALA A 1 268 ? 49.556 19.192 54.552 1.00 37.35 268 ALA A C 1
ATOM 2125 O O . ALA A 1 268 ? 49.471 18.446 53.565 1.00 35.53 268 ALA A O 1
ATOM 2127 N N . LEU A 1 269 ? 50.290 18.906 55.640 1.00 39.58 269 LEU A N 1
ATOM 2128 C CA . LEU A 1 269 ? 51.171 17.719 55.708 1.00 38.54 269 LEU A CA 1
ATOM 2129 C C . LEU A 1 269 ? 50.373 16.434 55.670 1.00 40.83 269 LEU A C 1
ATOM 2130 O O . LEU A 1 269 ? 50.633 15.537 54.865 1.00 36.10 269 LEU A O 1
ATOM 2135 N N . THR A 1 270 ? 49.378 16.345 56.546 1.00 39.05 270 THR A N 1
ATOM 2136 C CA . THR A 1 270 ? 48.523 15.178 56.602 1.00 35.20 270 THR A CA 1
ATOM 2137 C C . THR A 1 270 ? 47.817 14.965 55.243 1.00 32.19 270 THR A C 1
ATOM 2138 O O . THR A 1 270 ? 47.730 13.833 54.746 1.00 33.44 270 THR A O 1
ATOM 2142 N N . ARG A 1 271 ? 47.292 16.057 54.679 1.00 30.17 271 ARG A N 1
ATOM 2143 C CA . ARG A 1 271 ? 46.557 15.998 53.438 1.00 31.72 271 ARG A CA 1
ATOM 2144 C C . ARG A 1 271 ? 47.391 15.511 52.233 1.00 31.02 271 ARG A C 1
ATOM 2145 O O . ARG A 1 271 ? 46.997 14.578 51.494 1.00 31.02 271 ARG A O 1
ATOM 2153 N N . VAL A 1 272 ? 48.547 16.135 52.018 1.00 31.15 272 VAL A N 1
ATOM 2154 C CA . VAL A 1 272 ? 49.370 15.685 50.876 1.00 29.15 272 VAL A CA 1
ATOM 2155 C C . VAL A 1 272 ? 49.751 14.208 51.005 1.00 32.52 272 VAL A C 1
ATOM 2156 O O . VAL A 1 272 ? 49.581 13.433 50.062 1.00 34.60 272 VAL A O 1
ATOM 2160 N N . VAL A 1 273 ? 50.226 13.778 52.163 1.00 31.82 273 VAL A N 1
ATOM 2161 C CA . VAL A 1 273 ? 50.641 12.386 52.279 1.00 31.69 273 VAL A CA 1
ATOM 2162 C C . VAL A 1 273 ? 49.475 11.408 52.087 1.00 37.56 273 VAL A C 1
ATOM 2163 O O . VAL A 1 273 ? 49.562 10.527 51.261 1.00 37.33 273 VAL A O 1
ATOM 2167 N N . CYS A 1 274 ? 48.375 11.601 52.821 1.00 34.64 274 CYS A N 1
ATOM 2168 C CA . CYS A 1 274 ? 47.222 10.744 52.723 1.00 33.83 274 CYS A CA 1
ATOM 2169 C C . CYS A 1 274 ? 46.656 10.717 51.318 1.00 30.37 274 CYS A C 1
ATOM 2170 O O . CYS A 1 274 ? 46.244 9.669 50.865 1.00 34.61 274 CYS A O 1
ATOM 2173 N N . THR A 1 275 ? 46.637 11.842 50.627 1.00 31.13 275 THR A N 1
ATOM 2174 C CA . THR A 1 275 ? 46.055 11.836 49.280 1.00 34.57 275 THR A CA 1
ATOM 2175 C C . THR A 1 275 ? 46.955 11.434 48.129 1.00 39.71 275 THR A C 1
ATOM 2176 O O . THR A 1 275 ? 46.437 11.082 47.049 1.00 37.88 275 THR A O 1
ATOM 2180 N N . ARG A 1 276 ? 48.289 11.458 48.332 1.00 41.17 276 ARG A N 1
ATOM 2181 C CA . ARG A 1 276 ? 49.201 11.136 47.224 1.00 35.78 276 ARG A CA 1
ATOM 2182 C C . ARG A 1 276 ? 50.048 9.872 47.365 1.00 39.19 276 ARG A C 1
ATOM 2183 O O . ARG A 1 276 ? 50.711 9.467 46.399 1.00 38.08 276 ARG A O 1
ATOM 2191 N N . ALA A 1 277 ? 50.030 9.255 48.541 1.00 39.06 277 ALA A N 1
ATOM 2192 C CA . ALA A 1 277 ? 50.819 8.068 48.802 1.00 40.43 277 ALA A CA 1
ATOM 2193 C C . ALA A 1 277 ? 50.414 6.867 47.930 1.00 44.72 277 ALA A C 1
ATOM 2194 O O . ALA A 1 277 ? 51.166 5.864 47.778 1.00 40.01 277 ALA A O 1
ATOM 2196 N N . GLU A 1 278 ? 49.203 6.952 47.397 1.00 42.28 278 GLU A N 1
ATOM 2197 C CA . GLU A 1 278 ? 48.693 5.883 46.562 1.00 40.14 278 GLU A CA 1
ATOM 2198 C C . GLU A 1 278 ? 48.809 6.382 45.157 1.00 39.63 278 GLU A C 1
ATOM 2199 O O . GLU A 1 278 ? 48.508 5.681 44.228 1.00 43.19 278 GLU A O 1
ATOM 2205 N N . VAL A 1 279 ? 49.228 7.620 45.004 1.00 41.46 279 VAL A N 1
ATOM 2206 C CA . VAL A 1 279 ? 49.302 8.176 43.675 1.00 39.79 279 VAL A CA 1
ATOM 2207 C C . VAL A 1 279 ? 50.707 8.490 43.110 1.00 41.14 279 VAL A C 1
ATOM 2208 O O . VAL A 1 279 ? 51.246 7.680 42.357 1.00 39.97 279 VAL A O 1
ATOM 2212 N N . ASP A 1 280 ? 51.251 9.668 43.443 1.00 38.77 280 ASP A N 1
ATOM 2213 C CA . ASP A 1 280 ? 52.551 10.120 42.923 1.00 40.79 280 ASP A CA 1
ATOM 2214 C C . ASP A 1 280 ? 53.508 10.677 44.022 1.00 36.17 280 ASP A C 1
ATOM 2215 O O . ASP A 1 280 ? 54.401 11.485 43.757 1.00 36.16 280 ASP A O 1
ATOM 2220 N N . LEU A 1 281 ? 53.294 10.254 45.258 1.00 38.83 281 LEU A N 1
ATOM 2221 C CA . LEU A 1 281 ? 54.121 10.762 46.369 1.00 40.23 281 LEU A CA 1
ATOM 2222 C C . LEU A 1 281 ? 55.625 10.476 46.096 1.00 38.38 281 LEU A C 1
ATOM 2223 O O . LEU A 1 281 ? 56.454 11.343 46.329 1.00 41.10 281 LEU A O 1
ATOM 2228 N N . LYS A 1 282 ? 55.973 9.290 45.599 1.00 40.61 282 LYS A N 1
ATOM 2229 C CA . LYS A 1 282 ? 57.407 9.014 45.265 1.00 42.09 282 LYS A CA 1
ATOM 2230 C C . LYS A 1 282 ? 58.004 10.085 44.329 1.00 42.20 282 LYS A C 1
ATOM 2231 O O . LYS A 1 282 ? 59.147 10.537 44.517 1.00 42.16 282 LYS A O 1
ATOM 2237 N N . VAL A 1 283 ? 57.208 10.518 43.348 1.00 43.76 283 VAL A N 1
ATOM 2238 C CA . VAL A 1 283 ? 57.603 11.525 42.370 1.00 42.27 283 VAL A CA 1
ATOM 2239 C C . VAL A 1 283 ? 57.660 12.813 43.108 1.00 43.66 283 VAL A C 1
ATOM 2240 O O . VAL A 1 283 ? 58.544 13.666 42.910 1.00 41.90 283 VAL A O 1
ATOM 2244 N N . ILE A 1 284 ? 56.692 12.980 43.987 1.00 42.29 284 ILE A N 1
ATOM 2245 C CA . ILE A 1 284 ? 56.701 14.209 44.752 1.00 37.02 284 ILE A CA 1
ATOM 2246 C C . ILE A 1 284 ? 57.939 14.276 45.635 1.00 34.35 284 ILE A C 1
ATOM 2247 O O . ILE A 1 284 ? 58.547 15.322 45.754 1.00 31.98 284 ILE A O 1
ATOM 2252 N N . ALA A 1 285 ? 58.245 13.163 46.294 1.00 33.25 285 ALA A N 1
ATOM 2253 C CA . ALA A 1 285 ? 59.391 13.079 47.203 1.00 40.64 285 ALA A CA 1
ATOM 2254 C C . ALA A 1 285 ? 60.680 13.341 46.396 1.00 45.25 285 ALA A C 1
ATOM 2255 O O . ALA A 1 285 ? 61.598 14.041 46.892 1.00 42.92 285 ALA A O 1
ATOM 2257 N N . ASP A 1 286 ? 60.725 12.825 45.151 1.00 43.27 286 ASP A N 1
ATOM 2258 C CA . ASP A 1 286 ? 61.920 13.033 44.310 1.00 45.47 286 ASP A CA 1
ATOM 2259 C C . ASP A 1 286 ? 62.045 14.526 44.082 1.00 45.85 286 ASP A C 1
ATOM 2260 O O . ASP A 1 286 ? 63.119 15.085 44.154 1.00 44.99 286 ASP A O 1
ATOM 2265 N N . GLU A 1 287 ? 60.929 15.180 43.800 1.00 45.05 287 GLU A N 1
ATOM 2266 C CA . GLU A 1 287 ? 60.997 16.581 43.547 1.00 46.32 287 GLU A CA 1
ATOM 2267 C C . GLU A 1 287 ? 61.352 17.337 44.821 1.00 47.91 287 GLU A C 1
ATOM 2268 O O . GLU A 1 287 ? 62.020 18.361 44.760 1.00 45.71 287 GLU A O 1
ATOM 2274 N N . TYR A 1 288 ? 60.907 16.849 45.975 1.00 46.80 288 TYR A N 1
ATOM 2275 C CA . TYR A 1 288 ? 61.275 17.548 47.209 1.00 46.87 288 TYR A CA 1
ATOM 2276 C C . TYR A 1 288 ? 62.814 17.485 47.361 1.00 44.40 288 TYR A C 1
ATOM 2277 O O . TYR A 1 288 ? 63.465 18.468 47.665 1.00 45.38 288 TYR A O 1
ATOM 2286 N N . GLN A 1 289 ? 63.349 16.285 47.206 1.00 45.36 289 GLN A N 1
ATOM 2287 C CA . GLN A 1 289 ? 64.792 15.994 47.251 1.00 46.32 289 GLN A CA 1
ATOM 2288 C C . GLN A 1 289 ? 65.535 17.006 46.379 1.00 43.64 289 GLN A C 1
ATOM 2289 O O . GLN A 1 289 ? 66.416 17.728 46.849 1.00 45.15 289 GLN A O 1
ATOM 2295 N N . ARG A 1 290 ? 65.134 17.081 45.109 1.00 41.98 290 ARG A N 1
ATOM 2296 C CA . ARG A 1 290 ? 65.757 17.992 44.154 1.00 44.58 290 ARG A CA 1
ATOM 2297 C C . ARG A 1 290 ? 65.714 19.469 44.498 1.00 46.87 290 ARG A C 1
ATOM 2298 O O . ARG A 1 290 ? 66.699 20.211 44.266 1.00 39.46 290 ARG A O 1
ATOM 2306 N N . ARG A 1 291 ? 64.586 19.909 45.058 1.00 42.15 291 ARG A N 1
ATOM 2307 C CA . ARG A 1 291 ? 64.396 21.335 45.385 1.00 42.68 291 ARG A CA 1
ATOM 2308 C C . ARG A 1 291 ? 64.897 21.707 46.783 1.00 41.87 291 ARG A C 1
ATOM 2309 O O . ARG A 1 291 ? 65.074 22.895 47.100 1.00 43.03 291 ARG A O 1
ATOM 2317 N N . ASN A 1 292 ? 65.136 20.713 47.628 1.00 43.09 292 ASN A N 1
ATOM 2318 C CA . ASN A 1 292 ? 65.566 21.037 48.970 1.00 46.70 292 ASN A CA 1
ATOM 2319 C C . ASN A 1 292 ? 66.886 20.384 49.417 1.00 48.18 292 ASN A C 1
ATOM 2320 O O . ASN A 1 292 ? 67.429 20.767 50.453 1.00 44.10 292 ASN A O 1
ATOM 2325 N N . SER A 1 293 ? 67.380 19.416 48.644 1.00 49.08 293 SER A N 1
ATOM 2326 C CA . SER A 1 293 ? 68.667 18.769 48.937 1.00 51.61 293 SER A CA 1
ATOM 2327 C C . SER A 1 293 ? 68.600 17.904 50.185 1.00 52.36 293 SER A C 1
ATOM 2328 O O . SER A 1 293 ? 69.624 17.501 50.732 1.00 52.18 293 SER A O 1
ATOM 2331 N N . VAL A 1 294 ? 67.369 17.644 50.622 1.00 50.37 294 VAL A N 1
ATOM 2332 C CA . VAL A 1 294 ? 67.072 16.818 51.782 1.00 45.30 294 VAL A CA 1
ATOM 2333 C C . VAL A 1 294 ? 65.878 15.960 51.380 1.00 47.16 294 VAL A C 1
ATOM 2334 O O . VAL A 1 294 ? 64.927 16.469 50.769 1.00 45.00 294 VAL A O 1
ATOM 2338 N N . PRO A 1 295 ? 65.916 14.661 51.703 1.00 43.68 295 PRO A N 1
ATOM 2339 C CA . PRO A 1 295 ? 64.889 13.656 51.421 1.00 46.21 295 PRO A CA 1
ATOM 2340 C C . PRO A 1 295 ? 63.639 13.960 52.247 1.00 46.63 295 PRO A C 1
ATOM 2341 O O . PRO A 1 295 ? 63.733 14.307 53.435 1.00 46.90 295 PRO A O 1
ATOM 2345 N N . LEU A 1 296 ? 62.485 13.769 51.630 1.00 48.27 296 LEU A N 1
ATOM 2346 C CA . LEU A 1 296 ? 61.190 14.049 52.265 1.00 45.97 296 LEU A CA 1
ATOM 2347 C C . LEU A 1 296 ? 61.071 13.466 53.651 1.00 44.50 296 LEU A C 1
ATOM 2348 O O . LEU A 1 296 ? 60.764 14.194 54.576 1.00 46.66 296 LEU A O 1
ATOM 2353 N N . THR A 1 297 ? 61.292 12.159 53.772 1.00 44.64 297 THR A N 1
ATOM 2354 C CA . THR A 1 297 ? 61.202 11.455 55.033 1.00 47.97 297 THR A CA 1
ATOM 2355 C C . THR A 1 297 ? 62.102 12.030 56.129 1.00 50.41 297 THR A C 1
ATOM 2356 O O . THR A 1 297 ? 61.903 11.753 57.312 1.00 53.46 297 THR A O 1
ATOM 2360 N N . ARG A 1 298 ? 63.077 12.836 55.750 1.00 50.93 298 ARG A N 1
ATOM 2361 C CA . ARG A 1 298 ? 63.962 13.408 56.743 1.00 51.62 298 ARG A CA 1
ATOM 2362 C C . ARG A 1 298 ? 63.481 14.812 57.138 1.00 49.46 298 ARG A C 1
ATOM 2363 O O . ARG A 1 298 ? 63.450 15.164 58.308 1.00 51.47 298 ARG A O 1
ATOM 2371 N N . ALA A 1 299 ? 63.102 15.607 56.153 1.00 48.50 299 ALA A N 1
ATOM 2372 C CA . ALA A 1 299 ? 62.619 16.958 56.383 1.00 50.97 299 ALA A CA 1
ATOM 2373 C C . ALA A 1 299 ? 61.294 17.048 57.176 1.00 54.20 299 ALA A C 1
ATOM 2374 O O . ALA A 1 299 ? 61.207 17.818 58.119 1.00 55.93 299 ALA A O 1
ATOM 2376 N N . ILE A 1 300 ? 60.280 16.264 56.793 1.00 55.21 300 ILE A N 1
ATOM 2377 C CA . ILE A 1 300 ? 58.941 16.292 57.443 1.00 54.91 300 ILE A CA 1
ATOM 2378 C C . ILE A 1 300 ? 58.796 16.002 58.925 1.00 55.69 300 ILE A C 1
ATOM 2379 O O . ILE A 1 300 ? 57.698 16.248 59.477 1.00 53.19 300 ILE A O 1
ATOM 2384 N N . VAL A 1 301 ? 59.825 15.418 59.550 1.00 54.74 301 VAL A N 1
ATOM 2385 C CA . VAL A 1 301 ? 59.713 15.096 60.945 1.00 54.18 301 VAL A CA 1
ATOM 2386 C C . VAL A 1 301 ? 60.293 16.158 61.862 1.00 58.16 301 VAL A C 1
ATOM 2387 O O . VAL A 1 301 ? 60.531 15.877 63.032 1.00 60.36 301 VAL A O 1
ATOM 2391 N N . LYS A 1 302 ? 60.498 17.371 61.355 1.00 58.86 302 LYS A N 1
ATOM 2392 C CA . LYS A 1 302 ? 61.060 18.430 62.196 1.00 63.58 302 LYS A CA 1
ATOM 2393 C C . LYS A 1 302 ? 60.122 18.776 63.367 1.00 62.15 302 LYS A C 1
ATOM 2394 O O . LYS A 1 302 ? 60.573 18.973 64.487 1.00 60.13 302 LYS A O 1
ATOM 2400 N N . ASP A 1 303 ? 58.823 18.857 63.083 1.00 60.13 303 ASP A N 1
ATOM 2401 C CA . ASP A 1 303 ? 57.818 19.172 64.084 1.00 57.61 303 ASP A CA 1
ATOM 2402 C C . ASP A 1 303 ? 56.885 17.991 64.350 1.00 56.57 303 ASP A C 1
ATOM 2403 O O . ASP A 1 303 ? 55.752 18.191 64.789 1.00 55.91 303 ASP A O 1
ATOM 2408 N N . THR A 1 304 ? 57.340 16.767 64.090 1.00 53.38 304 THR A N 1
ATOM 2409 C CA . THR A 1 304 ? 56.472 15.625 64.341 1.00 52.17 304 THR A CA 1
ATOM 2410 C C . THR A 1 304 ? 57.073 14.677 65.368 1.00 52.64 304 THR A C 1
ATOM 2411 O O . THR A 1 304 ? 58.238 14.807 65.736 1.00 53.69 304 THR A O 1
ATOM 2415 N N . HIS A 1 305 ? 56.264 13.732 65.839 1.00 52.00 305 HIS A N 1
ATOM 2416 C CA . HIS A 1 305 ? 56.733 12.730 66.785 1.00 49.18 305 HIS A CA 1
ATOM 2417 C C . HIS A 1 305 ? 55.673 11.664 67.098 1.00 46.34 305 HIS A C 1
ATOM 2418 O O . HIS A 1 305 ? 54.530 11.777 66.669 1.00 45.48 305 HIS A O 1
ATOM 2425 N N . GLY A 1 306 ? 56.076 10.585 67.758 1.00 39.52 306 GLY A N 1
ATOM 2426 C CA . GLY A 1 306 ? 55.139 9.539 68.107 1.00 38.91 306 GLY A CA 1
ATOM 2427 C C . GLY A 1 306 ? 54.475 8.700 67.022 1.00 40.07 306 GLY A C 1
ATOM 2428 O O . GLY A 1 306 ? 55.044 8.390 65.961 1.00 35.72 306 GLY A O 1
ATOM 2429 N N . ASP A 1 307 ? 53.241 8.324 67.327 1.00 37.74 307 ASP A N 1
ATOM 2430 C CA . ASP A 1 307 ? 52.432 7.496 66.461 1.00 40.08 307 ASP A CA 1
ATOM 2431 C C . ASP A 1 307 ? 52.051 8.227 65.182 1.00 41.49 307 ASP A C 1
ATOM 2432 O O . ASP A 1 307 ? 51.870 7.581 64.158 1.00 41.25 307 ASP A O 1
ATOM 2437 N N . TYR A 1 308 ? 51.910 9.558 65.255 1.00 34.65 308 TYR A N 1
ATOM 2438 C CA . TYR A 1 308 ? 51.584 10.318 64.063 1.00 39.41 308 TYR A CA 1
ATOM 2439 C C . TYR A 1 308 ? 52.792 10.225 63.125 1.00 39.28 308 TYR A C 1
ATOM 2440 O O . TYR A 1 308 ? 52.650 9.851 61.969 1.00 41.87 308 TYR A O 1
ATOM 2449 N N . GLU A 1 309 ? 53.970 10.575 63.619 1.00 39.11 309 GLU A N 1
ATOM 2450 C CA . GLU A 1 309 ? 55.173 10.475 62.807 1.00 41.21 309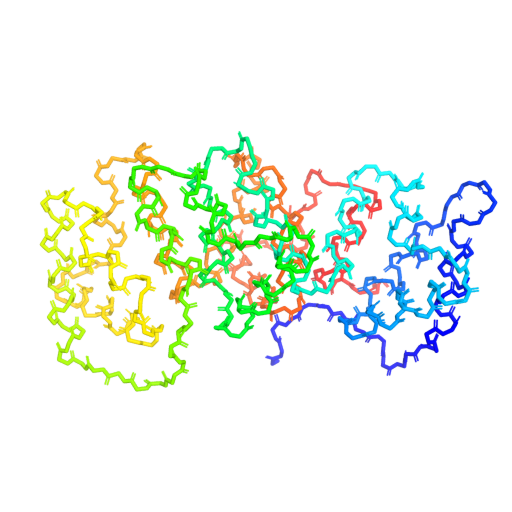 GLU A CA 1
ATOM 2451 C C . GLU A 1 309 ? 55.353 9.039 62.276 1.00 42.40 309 GLU A C 1
ATOM 2452 O O . GLU A 1 309 ? 55.630 8.813 61.095 1.00 45.69 309 GLU A O 1
ATOM 2458 N N . LYS A 1 310 ? 55.179 8.060 63.135 1.00 42.14 310 LYS A N 1
ATOM 2459 C CA . LYS A 1 310 ? 55.352 6.702 62.692 1.00 44.32 310 LYS A CA 1
ATOM 2460 C C . LYS A 1 310 ? 54.503 6.372 61.443 1.00 45.72 310 LYS A C 1
ATOM 2461 O O . LYS A 1 310 ? 55.050 5.902 60.432 1.00 40.92 310 LYS A O 1
ATOM 2467 N N . LEU A 1 311 ? 53.190 6.643 61.505 1.00 45.89 311 LEU A N 1
ATOM 2468 C CA . LEU A 1 311 ? 52.289 6.365 60.374 1.00 42.15 311 LEU A CA 1
ATOM 2469 C C . LEU A 1 311 ? 52.617 7.222 59.161 1.00 39.18 311 LEU A C 1
ATOM 2470 O O . LEU A 1 311 ? 52.577 6.749 58.043 1.00 39.51 311 LEU A O 1
ATOM 2475 N N . LEU A 1 312 ? 52.911 8.497 59.377 1.00 39.27 312 LEU A N 1
ATOM 2476 C CA . LEU A 1 312 ? 53.248 9.394 58.287 1.00 38.17 312 LEU A CA 1
ATOM 2477 C C . LEU A 1 312 ? 54.452 8.841 57.462 1.00 46.18 312 LEU A C 1
ATOM 2478 O O . LEU A 1 312 ? 54.405 8.809 56.195 1.00 44.77 312 LEU A O 1
ATOM 2483 N N . LEU A 1 313 ? 55.513 8.416 58.170 1.00 40.64 313 LEU A N 1
ATOM 2484 C CA . LEU A 1 313 ? 56.712 7.851 57.514 1.00 43.14 313 LEU A CA 1
ATOM 2485 C C . LEU A 1 313 ? 56.326 6.568 56.789 1.00 42.92 313 LEU A C 1
ATOM 2486 O O . LEU A 1 313 ? 56.744 6.366 55.665 1.00 40.83 313 LEU A O 1
ATOM 2491 N N . VAL A 1 314 ? 55.525 5.715 57.425 1.00 40.13 314 VAL A N 1
ATOM 2492 C CA . VAL A 1 314 ? 55.046 4.496 56.765 1.00 42.15 314 VAL A CA 1
ATOM 2493 C C . VAL A 1 314 ? 54.263 4.795 55.451 1.00 45.86 314 VAL A C 1
ATOM 2494 O O . VAL A 1 314 ? 54.376 4.056 54.470 1.00 47.38 314 VAL A O 1
ATOM 2498 N N . LEU A 1 315 ? 53.475 5.875 55.423 1.00 43.90 315 LEU A N 1
ATOM 2499 C CA . LEU A 1 315 ? 52.693 6.186 54.228 1.00 40.63 315 LEU A CA 1
ATOM 2500 C C . LEU A 1 315 ? 53.648 6.721 53.172 1.00 39.53 315 LEU A C 1
ATOM 2501 O O . LEU A 1 315 ? 53.447 6.556 51.969 1.00 41.14 315 LEU A O 1
ATOM 2506 N N . ALA A 1 316 ? 54.708 7.339 53.643 1.00 38.79 316 ALA A N 1
ATOM 2507 C CA . ALA A 1 316 ? 55.725 7.899 52.762 1.00 41.47 316 ALA A CA 1
ATOM 2508 C C . ALA A 1 316 ? 56.797 6.898 52.268 1.00 41.69 316 ALA A C 1
ATOM 2509 O O . ALA A 1 316 ? 57.813 7.291 51.704 1.00 45.96 316 ALA A O 1
ATOM 2511 N N . GLY A 1 317 ? 56.578 5.620 52.489 1.00 45.80 317 GLY A N 1
ATOM 2512 C CA . GLY A 1 317 ? 57.524 4.651 51.993 1.00 52.25 317 GLY A CA 1
ATOM 2513 C C . GLY A 1 317 ? 58.584 4.128 52.937 1.00 57.20 317 GLY A C 1
ATOM 2514 O O . GLY A 1 317 ? 59.474 3.422 52.493 1.00 54.92 317 GLY A O 1
ATOM 2515 N N . HIS A 1 318 ? 58.493 4.428 54.227 1.00 62.42 318 HIS A N 1
ATOM 2516 C CA . HIS A 1 318 ? 59.503 3.951 55.163 1.00 68.56 318 HIS A CA 1
ATOM 2517 C C . HIS A 1 318 ? 59.374 2.468 55.455 1.00 70.43 318 HIS A C 1
ATOM 2518 O O . HIS A 1 318 ? 58.267 1.997 55.706 1.00 72.86 318 HIS A O 1
ATOM 2525 N N . VAL A 1 319 ? 60.479 1.717 55.471 1.00 73.75 319 VAL A N 1
ATOM 2526 C CA . VAL A 1 319 ? 60.328 0.271 55.708 1.00 79.89 319 VAL A CA 1
ATOM 2527 C C . VAL A 1 319 ? 60.886 -0.536 56.890 1.00 83.76 319 VAL A C 1
ATOM 2528 O O . VAL A 1 319 ? 60.145 -0.829 57.839 1.00 86.77 319 VAL A O 1
ATOM 2532 N N . GLU A 1 320 ? 62.153 -0.942 56.839 1.00 86.58 320 GLU A N 1
ATOM 2533 C CA . GLU A 1 320 ? 62.688 -1.789 57.916 1.00 88.25 320 GLU A CA 1
ATOM 2534 C C . GLU A 1 320 ? 63.659 -1.187 58.921 1.00 89.57 320 GLU A C 1
ATOM 2535 O O . GLU A 1 320 ? 63.296 -0.981 60.081 1.00 90.81 320 GLU A O 1
ATOM 2541 N N . ASN A 1 321 ? 64.888 -0.913 58.483 1.00 90.81 321 ASN A N 1
ATOM 2542 C CA . ASN A 1 321 ? 65.939 -0.351 59.348 1.00 90.81 321 ASN A CA 1
ATOM 2543 C C . ASN A 1 321 ? 66.482 -1.415 60.314 1.00 90.81 321 ASN A C 1
ATOM 2544 O O . ASN A 1 321 ? 66.092 -2.598 60.162 1.00 90.81 321 ASN A O 1
#

GO terms:
  GO:0005509 calcium ion binding (F, IDA)
  GO:0009835 fruit ripening (P, TAS)
  GO:2001006 regulation of cellulose biosynthetic process (P, TAS)
  GO:0032940 secretion by cell (P, TAS)
  GO:0006979 response to oxidative stress (P, TAS)
  GO:0005544 calcium-dependent phospholipid binding (F, IDA)
  GO:0001786 phosphatidylserine binding (F, IDA)
  GO:0016020 membrane (C, IDA)
  GO:0070206 protein trimerization (P, IDA)
  GO:0070382 exocytic vesicle (C, IC)
  GO:0017156 calcium-ion regulated exocytosis (P, IC)

Solvent-accessible surface area: 15589 Å² total; per-residue (Å²): 221,122,98,10,8,31,44,61,50,151,111,62,38,61,33,65,90,4,1,46,61,0,91,133,2,18,58,71,254,51,43,74,40,26,41,1,6,87,12,6,0,33,13,52,21,139,41,2,54,83,2,53,129,18,0,45,118,81,71,69,69,64,2,12,132,8,1,59,160,76,19,66,122,98,2,16,82,0,2,35,0,0,2,8,32,48,21,59,4,7,3,15,7,2,12,47,4,4,123,209,102,115,21,17,32,63,16,0,0,1,3,5,0,13,17,38,8,74,82,3,58,93,4,40,92,17,1,90,69,139,40,169,77,24,5,44,93,3,0,33,136,70,3,105,47,55,46,54,78,0,0,58,42,0,1,36,17,130,21,127,104,21,145,116,62,73,96,106,49,0,114,77,5,1,98,41,1,47,88,43,7,65,112,126,41,27,19,37,98,32,4,14,77,0,5,2,80,65,9,68,23,13,0,59,10,0,5,74,26,1,89,117,95,66,50,40,36,6,19,131,58,2,84,72,58,113,179,50,125,7,0,25,3,2,43,17,0,1,56,1,6,25,65,39,42,86,7,0,3,78,21,0,32,70,21,25,55,163,185,32,136,57,163,39,1,26,10,10,0,0,0,5,11,0,42,58,19,0,90,44,0,24,90,18,8,71,152,120,36,97,45,49,5,46,154,10,2,38,143,82,21,148,55,42,32,42,105,4,0,28,18,0,10,28,70,109,149,165

B-factor: mean 52.18, std 14.21, range [21.18, 90.81]

Secondary structure (DSSP, 8-state):
---------SS---HHHHHHHHHHHTSSSS--HHHHHHHHTT--HHHHHHHHHHHHHHHSS-HHHHHHHHS-HHHHHHHHHHHS-HHHHHHHHHHHHHSSS-SS-HHHHHHHHSS-HHHHHHHHHHHHHHHSS-HHHHHHHH--HHHHHHHHHHHH-----S----HHHHHHHHHHHHHHHHTT-TT-HHHHHHHHHS-HHHHHHHHHHHHHHHSS-TTGGG-SSTT-HHHHHHHHHHHHHH-HHHHHHHHHHHHHTT--S-TTHHHHHHHHHTTTTHHHHHHHHHHHHSS-HHHHTTTT--HHHHHHHHHHTT----

Foldseek 3Di:
DDQFQAAADPDADDLLVLLVQLCVQQPDPAGNLVSLLVNQSHDALVSLVVNQVVNCVVPVDGSLVSLVVHDDPLLNVLSNLQSHRLLLSLLVQLLVCLPVHQQLDLSLLLLLQQDALVSLVSNQVSNCVPVVDGSLVSSCVRYDDLSNLQSNLSSVESDDADLDEDLVVLLVLLVVCVVCLVVVVNSDPSLSCLLRYYYLNHNVSSQVNNCVVPVDGVLVSLPPPVPDPNSVSSSLSSCSSHPVLVSLLVLLVCVLVVNDPPPCSLSVSLSNPNRPRLNVSQVVNCVVPVDGSLVSVCPPHDDSSNVSSSSSNNDDDD

Nearest PDB structures (foldseek):
  3brx-assembly1_A  TM=9.833E-01  e=8.021E-40  Gossypium hirsutum
  2zhi-assembly1_A  TM=9.086E-01  e=8.017E-20  Rattus norvegicus
  2zoc-assembly2_B  TM=9.103E-01  e=1.159E-18  Homo sapiens
  1sav-assembly1_A  TM=8.991E-01  e=1.604E-17  Homo sapiens
  2h0l-assembly1_A  TM=8.927E-01  e=3.636E-17  Rattus norvegicus

CATH classification: 1.10.220.10 (+3 more: 1.10.220.10, 1.10.220.10, 1.10.220.10)

Radius of gyration: 20.94 Å; Cα contacts (8 Å, |Δi|>4): 409; chains: 1; bounding box: 46×57×62 Å

Sequence (318 aa):
HHHATLTVPTTVPSVSEDCEQLRKAFSGWGTNEGLIIDILGHRNAEQRNLIRKTYAETYGEDLLKALDKELSNDFERLVLLWALDPAERDALLANEATKRWTSSNQVLMEIACTRSANQLLHARQAYHARYKKSLEEDVAHHTTGDFHKLLLPLVSSYRYEGEEVNMTLAKTEAKLLHEKISNKAYSDDDVIRVLATRSKAQINATLNHYKNEYGNDINKDLKADPKDEFLALLRSTVKCLVYPEKYFEKVLRLAINRRGTDEGALTRVVCTRAEVDLKVIADEYQRRNSVPLTRAIVKDTHGDYEKLLLVLAGHVEN

Organism: Gossypium hirsutum (NCBI:txid3635)